Protein AF-Q4N700-F1 (afdb_monomer_lite)

Structure (mmCIF, N/CA/C/O backbone):
data_AF-Q4N700-F1
#
_entry.id   AF-Q4N700-F1
#
loop_
_atom_site.group_PDB
_atom_site.id
_atom_site.type_symbol
_atom_site.label_atom_id
_atom_site.label_alt_id
_atom_site.label_comp_id
_atom_site.label_asym_id
_atom_site.label_entity_id
_atom_site.label_seq_id
_atom_site.pdbx_PDB_ins_code
_atom_site.Cartn_x
_atom_site.Cartn_y
_atom_site.Cartn_z
_atom_site.occupancy
_atom_site.B_iso_or_equiv
_atom_site.auth_seq_id
_atom_site.auth_comp_id
_atom_site.auth_asym_id
_atom_site.auth_atom_id
_atom_site.pdbx_PDB_model_num
ATOM 1 N N . MET A 1 1 ? 3.852 -13.861 52.884 1.00 38.56 1 MET A N 1
ATOM 2 C CA . MET A 1 1 ? 3.390 -14.890 51.928 1.00 38.56 1 MET A CA 1
ATOM 3 C C . MET A 1 1 ? 3.894 -14.513 50.545 1.00 38.56 1 MET A C 1
ATOM 5 O O . MET A 1 1 ? 3.414 -13.556 49.956 1.00 38.56 1 MET A O 1
ATOM 9 N N . THR A 1 2 ? 4.948 -15.181 50.092 1.00 37.19 2 THR A N 1
ATOM 10 C CA . THR A 1 2 ? 5.649 -14.930 48.828 1.00 37.19 2 THR A CA 1
ATOM 11 C C . THR A 1 2 ? 4.980 -15.730 47.710 1.00 37.19 2 THR A C 1
ATOM 13 O O . THR A 1 2 ? 5.090 -16.951 47.652 1.00 37.19 2 THR A O 1
ATOM 16 N N . GLY A 1 3 ? 4.229 -15.042 46.846 1.00 39.09 3 GLY A N 1
ATOM 17 C CA . GLY A 1 3 ? 3.544 -15.652 45.706 1.00 39.09 3 GLY A CA 1
ATOM 18 C C . GLY A 1 3 ? 4.536 -16.095 44.631 1.00 39.09 3 GLY A C 1
ATOM 19 O O . GLY A 1 3 ? 5.248 -15.280 44.048 1.00 39.09 3 GLY A O 1
ATOM 20 N N . THR A 1 4 ? 4.582 -17.395 44.367 1.00 37.59 4 THR A N 1
ATOM 21 C CA . THR A 1 4 ? 5.392 -18.010 43.317 1.00 37.59 4 THR A CA 1
ATOM 22 C C . THR A 1 4 ? 4.804 -17.691 41.940 1.00 37.59 4 THR A C 1
ATOM 24 O O . THR A 1 4 ? 3.741 -18.176 41.554 1.00 37.59 4 THR A O 1
ATOM 27 N N . VAL A 1 5 ? 5.503 -16.858 41.163 1.00 48.31 5 VAL A N 1
ATOM 28 C CA . VAL A 1 5 ? 5.152 -16.593 39.761 1.00 48.31 5 VAL A CA 1
ATOM 29 C C . VAL A 1 5 ? 5.438 -17.855 38.946 1.00 48.31 5 VAL A C 1
ATOM 31 O O . VAL A 1 5 ? 6.588 -18.223 38.709 1.00 48.31 5 VAL A O 1
ATOM 34 N N . LYS A 1 6 ? 4.373 -18.544 38.532 1.00 44.56 6 LYS A N 1
ATOM 35 C CA . LYS A 1 6 ? 4.433 -19.762 37.715 1.00 44.56 6 LYS A CA 1
ATOM 36 C C . LYS A 1 6 ? 5.081 -19.441 36.360 1.00 44.56 6 LYS A C 1
ATOM 38 O O . LYS A 1 6 ? 4.563 -18.628 35.594 1.00 44.56 6 LYS A O 1
ATOM 43 N N . ALA A 1 7 ? 6.209 -20.079 36.053 1.00 49.91 7 ALA A N 1
ATOM 44 C CA . ALA A 1 7 ? 6.908 -19.899 34.783 1.00 49.91 7 ALA A CA 1
ATOM 45 C C . ALA A 1 7 ? 6.007 -20.313 33.602 1.00 49.91 7 ALA A C 1
ATOM 47 O O . ALA A 1 7 ? 5.622 -21.476 33.469 1.00 49.91 7 ALA A O 1
ATOM 48 N N . LYS A 1 8 ? 5.665 -19.355 32.729 1.00 46.88 8 LYS A N 1
ATOM 49 C CA . LYS A 1 8 ? 4.895 -19.609 31.501 1.00 46.88 8 LYS A CA 1
ATOM 50 C C . LYS A 1 8 ? 5.696 -20.521 30.559 1.00 46.88 8 LYS A C 1
ATOM 52 O O . LYS A 1 8 ? 6.802 -20.182 30.128 1.00 46.88 8 LYS A O 1
ATOM 57 N N . GLY A 1 9 ? 5.108 -21.666 30.210 1.00 51.88 9 GLY A N 1
ATOM 58 C CA . GLY A 1 9 ? 5.680 -22.642 29.281 1.00 51.88 9 GLY A CA 1
ATOM 59 C C . GLY A 1 9 ? 5.928 -22.083 27.873 1.00 51.88 9 GLY A C 1
ATOM 60 O O . GLY A 1 9 ? 5.376 -21.056 27.476 1.00 51.88 9 GLY A O 1
ATOM 61 N N . ARG A 1 10 ? 6.760 -22.787 27.093 1.00 47.84 10 ARG A N 1
ATOM 62 C CA . ARG A 1 10 ? 7.197 -22.424 25.726 1.00 47.84 10 ARG A CA 1
ATOM 63 C C . ARG A 1 10 ? 6.032 -22.094 24.776 1.00 47.84 10 ARG A C 1
ATOM 65 O O . ARG A 1 10 ? 6.164 -21.194 23.957 1.00 47.84 10 ARG A O 1
ATOM 72 N N . PHE A 1 11 ? 4.881 -22.744 24.951 1.00 45.38 11 PHE A N 1
ATOM 73 C CA . PHE A 1 11 ? 3.646 -22.465 24.209 1.00 45.38 11 PHE A CA 1
ATOM 74 C C . PHE A 1 11 ? 2.983 -21.129 24.579 1.00 45.38 11 PHE A C 1
ATOM 76 O O . PHE A 1 11 ? 2.482 -20.432 23.700 1.00 45.38 11 PHE A O 1
ATOM 83 N N . GLY A 1 12 ? 3.054 -20.705 25.844 1.00 46.09 12 GLY A N 1
ATOM 84 C CA . GLY A 1 12 ? 2.554 -19.394 26.273 1.00 46.09 12 GLY A CA 1
ATOM 85 C C . GLY A 1 12 ? 3.313 -18.235 25.617 1.00 46.09 12 GLY A C 1
ATOM 86 O O . GLY A 1 12 ? 2.710 -17.231 25.253 1.00 46.09 12 GLY A O 1
ATOM 87 N N . ARG A 1 13 ? 4.618 -18.415 25.360 1.00 49.94 13 ARG A N 1
ATOM 88 C CA . ARG A 1 13 ? 5.444 -17.457 24.602 1.00 49.94 13 ARG A CA 1
ATOM 89 C C . ARG A 1 13 ? 5.093 -17.391 23.109 1.00 49.94 13 ARG A C 1
ATOM 91 O O . ARG A 1 13 ? 5.256 -16.336 22.505 1.00 49.94 13 ARG A O 1
ATOM 98 N N . ILE A 1 14 ? 4.577 -18.473 22.522 1.00 49.78 14 ILE A N 1
ATOM 99 C CA . ILE A 1 14 ? 4.118 -18.500 21.121 1.00 49.78 14 ILE A CA 1
ATOM 100 C C . ILE A 1 14 ? 2.800 -17.728 20.982 1.00 49.78 14 ILE A C 1
ATOM 102 O O . ILE A 1 14 ? 2.676 -16.902 20.077 1.00 49.78 14 ILE A O 1
ATOM 106 N N . PHE A 1 15 ? 1.867 -17.904 21.923 1.00 48.19 15 PHE A N 1
ATOM 107 C CA . PHE A 1 15 ? 0.631 -17.115 21.972 1.00 48.19 15 PHE A CA 1
ATOM 108 C C . PHE A 1 15 ? 0.895 -15.627 22.243 1.00 48.19 15 PHE A C 1
ATOM 110 O O . PHE A 1 15 ? 0.312 -14.771 21.577 1.00 48.19 15 PHE A O 1
ATOM 117 N N . ASP A 1 16 ? 1.848 -15.298 23.119 1.00 45.28 16 ASP A N 1
ATOM 118 C CA . ASP A 1 16 ? 2.267 -13.908 23.331 1.00 45.28 16 ASP A CA 1
ATOM 119 C C . ASP A 1 16 ? 2.978 -13.322 22.080 1.00 45.28 16 ASP A C 1
ATOM 121 O O . ASP A 1 16 ? 2.793 -12.142 21.774 1.00 45.28 16 ASP A O 1
ATOM 125 N N . SER A 1 17 ? 3.674 -14.134 21.262 1.00 40.62 17 SER A N 1
ATOM 126 C CA . SER A 1 17 ? 4.208 -13.706 19.947 1.00 40.62 17 SER A CA 1
ATOM 127 C C . SER A 1 17 ? 3.125 -13.489 18.877 1.00 40.62 17 SER A C 1
ATOM 129 O O . SER A 1 17 ? 3.255 -12.598 18.036 1.00 40.62 17 SER A O 1
ATOM 131 N N . LEU A 1 18 ? 2.018 -14.241 18.941 1.00 39.34 18 LEU A N 1
ATOM 132 C CA . LEU A 1 18 ? 0.833 -14.039 18.099 1.00 39.34 18 LEU A CA 1
ATOM 133 C C . LEU A 1 18 ? 0.056 -12.777 18.512 1.00 39.34 18 LEU A C 1
ATOM 135 O O . LEU A 1 18 ? -0.486 -12.081 17.654 1.00 39.34 18 LEU A O 1
ATOM 139 N N . ARG A 1 19 ? 0.074 -12.415 19.800 1.00 41.94 19 ARG A N 1
ATOM 140 C CA . ARG A 1 19 ? -0.517 -11.168 20.314 1.00 41.94 19 ARG A CA 1
ATOM 141 C C . ARG A 1 19 ? 0.340 -9.935 19.994 1.00 41.94 19 ARG A C 1
ATOM 143 O O . ARG A 1 19 ? -0.193 -8.897 19.607 1.00 41.94 19 ARG A O 1
ATOM 150 N N . PHE A 1 20 ? 1.671 -10.068 20.022 1.00 36.44 20 PHE A N 1
ATOM 151 C CA . PHE A 1 20 ? 2.628 -9.054 19.535 1.00 36.44 20 PHE A CA 1
ATOM 152 C C . PHE A 1 20 ? 2.489 -8.770 18.020 1.00 36.44 20 PHE A C 1
ATOM 154 O O . PHE A 1 20 ? 2.947 -7.748 17.503 1.00 36.44 20 PHE A O 1
ATOM 161 N N . ASN A 1 21 ? 1.806 -9.665 17.305 1.00 45.72 21 ASN A N 1
ATOM 162 C CA . ASN A 1 21 ? 1.590 -9.624 15.864 1.00 45.72 21 ASN A CA 1
ATOM 163 C C . ASN A 1 21 ? 0.527 -8.592 15.433 1.00 45.72 21 ASN A C 1
ATOM 165 O O . ASN A 1 21 ? 0.495 -8.191 14.272 1.00 45.72 21 ASN A O 1
ATOM 169 N N . TRP A 1 22 ? -0.308 -8.098 16.352 1.00 38.41 22 TRP A N 1
ATOM 170 C CA . TRP A 1 22 ? -1.376 -7.140 16.038 1.00 38.41 22 TRP A CA 1
ATOM 171 C C . TRP A 1 22 ? -0.912 -5.684 15.980 1.00 38.41 22 TRP A C 1
ATOM 173 O O . TRP A 1 22 ? -1.268 -4.945 15.060 1.00 38.41 22 TRP A O 1
ATOM 183 N N . THR A 1 23 ? -0.023 -5.272 16.884 1.00 39.97 23 THR A N 1
ATOM 184 C CA . THR A 1 23 ? 0.591 -3.936 16.847 1.00 39.97 23 THR A CA 1
ATOM 185 C C . THR A 1 23 ? 1.478 -3.777 15.608 1.00 39.97 23 THR A C 1
ATOM 187 O O . THR A 1 23 ? 1.549 -2.692 15.035 1.00 39.97 23 THR A O 1
ATOM 190 N N . ARG A 1 24 ? 2.096 -4.871 15.133 1.00 46.41 24 ARG A N 1
ATOM 191 C CA . ARG A 1 24 ? 2.960 -4.902 13.944 1.00 46.41 24 ARG A CA 1
ATOM 192 C C . ARG A 1 24 ? 2.189 -4.667 12.637 1.00 46.41 24 ARG A C 1
ATOM 194 O O . ARG A 1 24 ? 2.703 -3.966 11.775 1.00 46.41 24 ARG A O 1
ATOM 201 N N . ARG A 1 25 ? 0.951 -5.162 12.493 1.00 53.38 25 ARG A N 1
ATOM 202 C CA . ARG A 1 25 ? 0.165 -5.069 11.237 1.00 53.38 25 ARG A CA 1
ATOM 203 C C . ARG A 1 25 ? -0.190 -3.633 10.832 1.00 53.38 25 ARG A C 1
ATOM 205 O O . ARG A 1 25 ? -0.122 -3.294 9.653 1.00 53.38 25 ARG A O 1
ATOM 212 N N . ARG A 1 26 ? -0.457 -2.746 11.798 1.00 51.56 26 ARG A N 1
ATOM 213 C CA . ARG A 1 26 ? -0.769 -1.327 11.526 1.00 51.56 26 ARG A CA 1
ATOM 214 C C . ARG A 1 26 ? 0.472 -0.515 11.108 1.00 51.56 26 ARG A C 1
ATOM 216 O O . ARG A 1 26 ? 0.364 0.375 10.266 1.00 51.56 26 ARG A O 1
ATOM 223 N N . TYR A 1 27 ? 1.653 -0.846 11.646 1.00 50.16 27 TYR A N 1
ATOM 224 C CA . TYR A 1 27 ? 2.931 -0.251 11.221 1.00 50.16 27 TYR A CA 1
ATOM 225 C C . TYR A 1 27 ? 3.460 -0.863 9.922 1.00 50.16 27 TYR A C 1
ATOM 227 O O . TYR A 1 27 ? 3.997 -0.126 9.106 1.00 50.16 27 TYR A O 1
ATOM 235 N N . ILE A 1 28 ? 3.248 -2.162 9.684 1.00 55.84 28 ILE A N 1
ATOM 236 C CA . ILE A 1 28 ? 3.575 -2.826 8.413 1.00 55.84 28 ILE A CA 1
ATOM 237 C C . ILE A 1 28 ? 2.799 -2.191 7.265 1.00 55.84 28 ILE A C 1
ATOM 239 O O . ILE A 1 28 ? 3.382 -1.997 6.210 1.00 55.84 28 ILE A O 1
ATOM 243 N N . TRP A 1 29 ? 1.529 -1.819 7.448 1.00 57.84 29 TRP A N 1
ATOM 244 C CA . TRP A 1 29 ? 0.782 -1.159 6.377 1.00 57.84 29 TRP A CA 1
ATOM 245 C C . TRP A 1 29 ? 1.274 0.262 6.096 1.00 57.84 29 TRP A C 1
ATOM 247 O O . TRP A 1 29 ? 1.523 0.591 4.942 1.00 57.84 29 TRP A O 1
ATOM 257 N N . ARG A 1 30 ? 1.476 1.094 7.128 1.00 58.84 30 ARG A N 1
ATOM 258 C CA . ARG A 1 30 ? 2.029 2.448 6.935 1.00 58.84 30 ARG A CA 1
ATOM 259 C C . ARG A 1 30 ? 3.425 2.395 6.323 1.00 58.84 30 ARG A C 1
ATOM 261 O O . ARG A 1 30 ? 3.716 3.164 5.418 1.00 58.84 30 ARG A O 1
ATOM 268 N N . ALA A 1 31 ? 4.248 1.449 6.770 1.00 58.97 31 ALA A N 1
ATOM 269 C CA . ALA A 1 31 ? 5.553 1.185 6.191 1.00 58.97 31 ALA A CA 1
ATOM 270 C C . ALA A 1 31 ? 5.424 0.674 4.754 1.00 58.97 31 ALA A C 1
ATOM 272 O O . ALA A 1 31 ? 6.079 1.212 3.886 1.00 58.97 31 ALA A O 1
ATOM 273 N N . SER A 1 32 ? 4.564 -0.298 4.455 1.00 65.56 32 SER A N 1
ATOM 274 C CA . SER A 1 32 ? 4.392 -0.850 3.103 1.00 65.56 32 SER A CA 1
ATOM 275 C C . SER A 1 32 ? 3.847 0.194 2.130 1.00 65.56 32 SER A C 1
ATOM 277 O O . SER A 1 32 ? 4.349 0.299 1.017 1.00 65.56 32 SER A O 1
ATOM 279 N N . PHE A 1 33 ? 2.890 1.018 2.558 1.00 66.62 33 PHE A N 1
ATOM 280 C CA . PHE A 1 33 ? 2.400 2.158 1.789 1.00 66.62 33 PHE A CA 1
ATOM 281 C C . PHE A 1 33 ? 3.517 3.174 1.538 1.00 66.62 33 PHE A C 1
ATOM 283 O O . PHE A 1 33 ? 3.735 3.563 0.396 1.00 66.62 33 PHE A O 1
ATOM 290 N N . PHE A 1 34 ? 4.265 3.550 2.578 1.00 67.69 34 PHE A N 1
ATOM 291 C CA . PHE A 1 34 ? 5.375 4.493 2.467 1.00 67.69 34 PHE A CA 1
ATOM 292 C C . PHE A 1 34 ? 6.518 3.945 1.602 1.00 67.69 34 PHE A C 1
ATOM 294 O O . PHE A 1 34 ? 6.987 4.636 0.712 1.00 67.69 34 PHE A O 1
ATOM 301 N N . TYR A 1 35 ? 6.922 2.689 1.788 1.00 67.12 35 TYR A N 1
ATOM 302 C CA . TYR A 1 35 ? 7.953 2.018 0.997 1.00 67.12 35 TYR A CA 1
ATOM 303 C C . TYR A 1 35 ? 7.533 1.857 -0.453 1.00 67.12 35 TYR A C 1
ATOM 305 O O . TYR A 1 35 ? 8.356 2.092 -1.332 1.00 67.12 35 TYR A O 1
ATOM 313 N N . LYS A 1 36 ? 6.265 1.508 -0.714 1.00 71.75 36 LYS A N 1
ATOM 314 C CA . LYS A 1 36 ? 5.729 1.536 -2.072 1.00 71.75 36 LYS A CA 1
ATOM 315 C C . LYS A 1 36 ? 5.857 2.957 -2.607 1.00 71.75 36 LYS A C 1
ATOM 317 O O . LYS A 1 36 ? 6.585 3.151 -3.566 1.00 71.75 36 LYS A O 1
ATOM 322 N N . LEU A 1 37 ? 5.235 3.950 -1.981 1.00 74.69 37 LEU A N 1
ATOM 323 C CA . LEU A 1 37 ? 5.233 5.335 -2.460 1.00 74.69 37 LEU A CA 1
ATOM 324 C C . LEU A 1 37 ? 6.650 5.882 -2.716 1.00 74.69 37 LEU A C 1
ATOM 326 O O . LEU A 1 37 ? 6.905 6.430 -3.783 1.00 74.69 37 LEU A O 1
ATOM 330 N N . VAL A 1 38 ? 7.590 5.669 -1.794 1.00 76.38 38 VAL A N 1
ATOM 331 C CA . VAL A 1 38 ? 8.997 6.076 -1.935 1.00 76.38 38 VAL A CA 1
ATOM 332 C C . VAL A 1 38 ? 9.692 5.312 -3.057 1.00 76.38 38 VAL A C 1
ATOM 334 O O . VAL A 1 38 ? 10.372 5.928 -3.872 1.00 76.38 38 VAL A O 1
ATOM 337 N N . SER A 1 39 ? 9.503 3.993 -3.146 1.00 76.06 39 SER A N 1
ATOM 338 C CA . SER A 1 39 ? 10.046 3.190 -4.246 1.00 76.06 39 SER A CA 1
ATOM 339 C C . SER A 1 39 ? 9.497 3.661 -5.596 1.00 76.06 39 SER A C 1
ATOM 341 O O . SER A 1 39 ? 10.267 3.793 -6.539 1.00 76.06 39 SER A O 1
ATOM 343 N N . TRP A 1 40 ? 8.210 4.004 -5.677 1.00 76.31 40 TRP A N 1
ATOM 344 C CA . TRP A 1 40 ? 7.564 4.532 -6.882 1.00 76.31 40 TRP A CA 1
ATOM 345 C C . TRP A 1 40 ? 8.125 5.896 -7.291 1.00 76.31 40 TRP A C 1
ATOM 347 O O . TRP A 1 40 ? 8.500 6.072 -8.449 1.00 76.31 40 TRP A O 1
ATOM 357 N N . ILE A 1 41 ? 8.254 6.838 -6.351 1.00 81.44 41 ILE A N 1
ATOM 358 C CA . ILE A 1 41 ? 8.856 8.157 -6.613 1.00 81.44 41 ILE A CA 1
ATOM 359 C C . ILE A 1 41 ? 10.305 8.004 -7.079 1.00 81.44 41 ILE A C 1
ATOM 361 O O . ILE A 1 41 ? 10.697 8.614 -8.072 1.00 81.44 41 ILE A O 1
ATOM 365 N N . LEU A 1 42 ? 11.087 7.163 -6.397 1.00 81.81 42 LEU A N 1
ATOM 366 C CA . LEU A 1 42 ? 12.478 6.902 -6.752 1.00 81.81 42 LEU A CA 1
ATOM 367 C C . LEU A 1 42 ? 12.585 6.313 -8.165 1.00 81.81 42 LEU A C 1
ATOM 369 O O . LEU A 1 42 ? 13.410 6.758 -8.956 1.00 81.81 42 LEU A O 1
ATOM 373 N N . MET A 1 43 ? 11.728 5.350 -8.501 1.00 77.69 43 MET A N 1
ATOM 374 C CA . MET A 1 43 ? 11.718 4.702 -9.812 1.00 77.69 43 MET A CA 1
ATOM 375 C C . MET A 1 43 ? 11.327 5.667 -10.931 1.00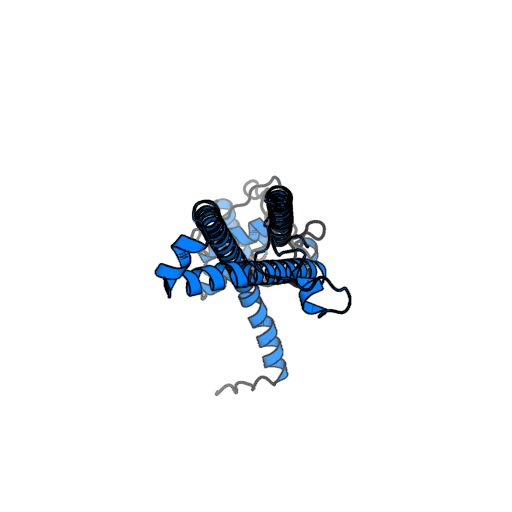 77.69 43 MET A C 1
ATOM 377 O O . MET A 1 43 ? 11.988 5.689 -11.966 1.00 77.69 43 MET A O 1
ATOM 381 N N . ILE A 1 44 ? 10.309 6.508 -10.720 1.00 79.06 44 ILE A N 1
ATOM 382 C CA . ILE A 1 44 ? 9.919 7.548 -11.683 1.00 79.06 44 ILE A CA 1
ATOM 383 C C . ILE A 1 44 ? 11.054 8.560 -11.860 1.00 79.06 44 ILE A C 1
ATOM 385 O O . ILE A 1 44 ? 11.401 8.889 -12.992 1.00 79.06 44 ILE A O 1
ATOM 389 N N . ALA A 1 45 ? 11.673 9.014 -10.767 1.00 79.81 45 ALA A N 1
ATOM 390 C CA . ALA A 1 45 ? 12.799 9.939 -10.824 1.00 79.81 45 ALA A CA 1
ATOM 391 C C . ALA A 1 45 ? 13.980 9.343 -11.605 1.00 79.81 45 ALA A C 1
ATOM 393 O O . ALA A 1 45 ? 14.519 10.000 -12.494 1.00 79.81 45 ALA A O 1
ATOM 394 N N . ILE A 1 46 ? 14.334 8.082 -11.335 1.00 81.38 46 ILE A N 1
ATOM 395 C CA . ILE A 1 46 ? 15.380 7.363 -12.068 1.00 81.38 46 ILE A CA 1
ATOM 396 C C . ILE A 1 46 ? 15.014 7.270 -13.553 1.00 81.38 46 ILE A C 1
ATOM 398 O O . ILE A 1 46 ? 15.822 7.649 -14.395 1.00 81.38 46 ILE A O 1
ATOM 402 N N . LEU A 1 47 ? 13.803 6.831 -13.901 1.00 77.12 47 LEU A N 1
ATOM 403 C CA . LEU A 1 47 ? 13.387 6.686 -15.300 1.00 77.12 47 LEU A CA 1
ATOM 404 C C . LEU A 1 47 ? 13.366 8.022 -16.054 1.00 77.12 47 LEU A C 1
ATOM 406 O O . LEU A 1 47 ? 13.829 8.078 -17.193 1.00 77.12 47 LEU A O 1
ATOM 410 N N . LEU A 1 48 ? 12.898 9.103 -15.425 1.00 75.38 48 LEU A N 1
ATOM 411 C CA . LEU A 1 48 ? 12.902 10.439 -16.023 1.00 75.38 48 LEU A CA 1
ATOM 412 C C . LEU A 1 48 ? 14.328 10.944 -16.250 1.00 75.38 48 LEU A C 1
ATOM 414 O O . LEU A 1 48 ? 14.651 11.362 -17.363 1.00 75.38 48 LEU A O 1
ATOM 418 N N . VAL A 1 49 ? 15.206 10.839 -15.249 1.00 79.06 49 VAL A N 1
ATOM 419 C CA . VAL A 1 49 ? 16.618 11.230 -15.386 1.00 79.06 49 VAL A CA 1
ATOM 420 C C . VAL A 1 49 ? 17.303 10.413 -16.482 1.00 79.06 49 VAL A C 1
ATOM 422 O O . VAL A 1 49 ? 17.978 10.987 -17.336 1.00 79.06 49 VAL A O 1
ATOM 425 N N . LEU A 1 50 ? 17.079 9.095 -16.517 1.00 73.56 50 LEU A N 1
ATOM 426 C CA . LEU A 1 50 ? 17.623 8.213 -17.551 1.00 73.56 50 LEU A CA 1
ATOM 427 C C . LEU A 1 50 ? 17.103 8.581 -18.947 1.00 73.56 50 LEU A C 1
ATOM 429 O O . LEU A 1 50 ? 17.885 8.594 -19.895 1.00 73.56 50 LEU A O 1
ATOM 433 N N . SER A 1 51 ? 15.818 8.921 -19.085 1.00 71.88 51 SER A N 1
ATOM 434 C CA . SER A 1 51 ? 15.229 9.323 -20.369 1.00 71.88 51 SER A CA 1
ATOM 435 C C . SER A 1 51 ? 15.771 10.660 -20.884 1.00 71.88 51 SER A C 1
ATOM 437 O O . SER A 1 51 ? 16.134 10.758 -22.055 1.00 71.88 51 SER A O 1
ATOM 439 N N . VAL A 1 52 ? 15.912 11.668 -20.013 1.00 73.75 52 VAL A N 1
ATOM 440 C CA . VAL A 1 52 ? 16.491 12.974 -20.368 1.00 73.75 52 VAL A CA 1
ATOM 441 C C . VAL A 1 52 ? 17.961 12.813 -20.735 1.00 73.75 52 VAL A C 1
ATOM 443 O O . VAL A 1 52 ? 18.419 13.384 -21.726 1.00 73.75 52 VAL A O 1
ATOM 446 N N . TYR A 1 53 ? 18.692 12.002 -19.969 1.00 74.69 53 TYR A N 1
ATOM 447 C CA . TYR A 1 53 ? 20.080 11.682 -20.258 1.00 74.69 53 TYR A CA 1
ATOM 448 C C . TYR A 1 53 ? 20.221 10.990 -21.621 1.00 74.69 53 TYR A C 1
ATOM 450 O O . TYR A 1 53 ? 20.993 11.458 -22.456 1.00 74.69 53 TYR A O 1
ATOM 458 N N . LEU A 1 54 ? 19.432 9.944 -21.900 1.00 70.69 54 LEU A N 1
ATOM 459 C CA . LEU A 1 54 ? 19.432 9.261 -23.200 1.00 70.69 54 LEU A CA 1
ATOM 460 C C . LEU A 1 54 ? 19.114 10.220 -24.347 1.00 70.69 54 LEU A C 1
ATOM 462 O O . LEU A 1 54 ? 19.857 10.253 -25.322 1.00 70.69 54 LEU A O 1
ATOM 466 N N . ALA A 1 55 ? 18.073 11.045 -24.216 1.00 67.75 55 ALA A N 1
ATOM 467 C CA . ALA A 1 55 ? 17.705 12.019 -25.241 1.00 67.75 55 ALA A CA 1
ATOM 468 C C . ALA A 1 55 ? 18.845 13.011 -25.536 1.00 67.75 55 ALA A C 1
ATOM 470 O O . ALA A 1 55 ? 19.133 13.308 -26.697 1.00 67.75 55 ALA A O 1
ATOM 471 N N . ARG A 1 56 ? 19.539 13.493 -24.495 1.00 69.81 56 ARG A N 1
ATOM 472 C CA . ARG A 1 56 ? 20.696 14.392 -24.636 1.00 69.81 56 ARG A CA 1
ATOM 473 C C . ARG A 1 56 ? 21.887 13.703 -25.294 1.00 69.81 56 ARG A C 1
ATOM 475 O O . ARG A 1 56 ? 22.499 14.300 -26.176 1.00 69.81 56 ARG A O 1
ATOM 482 N N . MET A 1 57 ? 22.186 12.463 -24.911 1.00 69.12 57 MET A N 1
ATOM 483 C CA . MET A 1 57 ? 23.271 11.693 -25.520 1.00 69.12 57 MET A CA 1
ATOM 484 C C . MET A 1 57 ? 22.981 11.398 -26.991 1.00 69.12 57 MET A C 1
ATOM 486 O O . MET A 1 57 ? 23.849 11.605 -27.830 1.00 69.12 57 MET A O 1
ATOM 490 N N . CYS A 1 58 ? 21.756 10.999 -27.333 1.00 67.38 58 CYS A N 1
ATOM 491 C CA . CYS A 1 58 ? 21.365 10.749 -28.719 1.00 67.38 58 CYS A CA 1
ATOM 492 C C . CYS A 1 58 ? 21.441 12.014 -29.586 1.00 67.38 58 CYS A C 1
ATOM 494 O O . CYS A 1 58 ? 21.948 11.936 -30.700 1.00 67.38 58 CYS A O 1
ATOM 496 N N . ASN A 1 59 ? 21.033 13.178 -29.066 1.00 66.31 59 ASN A N 1
ATOM 497 C CA . ASN A 1 59 ? 21.175 14.461 -29.768 1.00 66.31 59 ASN A CA 1
ATOM 498 C C . ASN A 1 59 ? 22.655 14.866 -29.956 1.00 66.31 59 ASN A C 1
ATOM 500 O O . ASN A 1 59 ? 23.041 15.443 -30.970 1.00 66.31 59 ASN A O 1
ATOM 504 N N . LEU A 1 60 ? 23.521 14.533 -28.992 1.00 67.31 60 LEU A N 1
ATOM 505 C CA . LEU A 1 60 ? 24.963 14.750 -29.122 1.00 67.31 60 LEU A CA 1
ATOM 506 C C . LEU A 1 60 ? 25.581 13.818 -30.177 1.00 67.31 60 LEU A C 1
ATOM 508 O O . LEU A 1 60 ? 26.415 14.248 -30.962 1.00 67.31 60 LEU A O 1
ATOM 512 N N . PHE A 1 61 ? 25.146 12.561 -30.258 1.00 64.94 61 PHE A N 1
ATOM 513 C CA . PHE A 1 61 ? 25.630 11.638 -31.287 1.00 64.94 61 PHE A CA 1
ATOM 514 C C . PHE A 1 61 ? 25.044 11.900 -32.683 1.00 64.94 61 PHE A C 1
ATOM 516 O O . PHE A 1 61 ? 25.703 11.571 -33.663 1.00 64.94 61 PHE A O 1
ATOM 523 N N . SER A 1 62 ? 23.859 12.514 -32.805 1.00 66.00 62 SER A N 1
ATOM 524 C CA . SER A 1 62 ? 23.274 12.852 -34.113 1.00 66.00 62 SER A CA 1
ATOM 525 C C . SER A 1 62 ? 23.907 14.083 -34.766 1.00 66.00 62 SER A C 1
ATOM 527 O O . SER A 1 62 ? 23.940 14.168 -35.990 1.00 66.00 62 SER A O 1
ATOM 529 N N . ASN A 1 63 ? 24.398 15.040 -33.970 1.00 66.06 63 ASN A N 1
ATOM 530 C CA . ASN A 1 63 ? 24.896 16.326 -34.478 1.00 66.06 63 ASN A CA 1
ATOM 531 C C . ASN A 1 63 ? 26.406 16.355 -34.760 1.00 66.06 63 ASN A C 1
ATOM 533 O O . ASN A 1 63 ? 26.878 17.272 -35.427 1.00 66.06 63 ASN A O 1
ATOM 537 N N . TYR A 1 64 ? 27.170 15.378 -34.271 1.00 63.91 64 TYR A N 1
ATOM 538 C CA . TYR A 1 64 ? 28.622 15.324 -34.446 1.00 63.91 64 TYR A CA 1
ATOM 539 C C . TYR A 1 64 ? 29.024 14.147 -35.339 1.00 63.91 64 TYR A C 1
ATOM 541 O O . TYR A 1 64 ? 28.522 13.032 -35.210 1.00 63.91 64 TYR A O 1
ATOM 549 N N . THR A 1 65 ? 29.969 14.379 -36.251 1.00 60.25 65 THR A N 1
ATOM 550 C CA . THR A 1 65 ? 30.483 13.336 -37.151 1.00 60.25 65 THR A CA 1
ATOM 551 C C . THR A 1 65 ? 31.592 12.523 -36.475 1.00 60.25 65 THR A C 1
ATOM 553 O O . THR A 1 65 ? 32.451 13.072 -35.788 1.00 60.25 65 THR A O 1
ATOM 556 N N . MET A 1 66 ? 31.630 11.207 -36.728 1.00 57.47 66 MET A N 1
ATOM 557 C CA . MET A 1 66 ? 32.588 10.238 -36.147 1.00 57.47 66 MET A CA 1
ATOM 558 C C . MET A 1 66 ? 34.066 10.671 -36.193 1.00 57.47 66 MET A C 1
ATOM 560 O O . MET A 1 66 ? 34.844 10.282 -35.326 1.00 57.47 66 MET A O 1
ATOM 564 N N . ARG A 1 67 ? 34.464 11.521 -37.151 1.00 57.44 67 ARG A N 1
ATOM 565 C CA . ARG A 1 67 ? 35.828 12.074 -37.251 1.00 57.44 67 ARG A CA 1
ATOM 566 C C . ARG A 1 67 ? 36.183 13.072 -36.147 1.00 57.44 67 ARG A C 1
ATOM 568 O O . ARG A 1 67 ? 37.324 13.071 -35.699 1.00 57.44 67 ARG A O 1
ATOM 575 N N . GLN A 1 68 ? 35.238 13.896 -35.698 1.00 58.41 68 GLN A N 1
ATOM 576 C CA . GLN A 1 68 ? 35.475 14.884 -34.634 1.00 58.41 68 GLN A CA 1
ATOM 577 C C . GLN A 1 68 ? 35.585 14.236 -33.250 1.00 58.41 68 GLN A C 1
ATOM 579 O O . GLN A 1 68 ? 36.090 14.841 -32.313 1.00 58.41 68 GLN A O 1
ATOM 584 N N . PHE A 1 69 ? 35.150 12.985 -33.130 1.00 57.22 69 PHE A N 1
ATOM 585 C CA . PHE A 1 69 ? 35.132 12.255 -31.875 1.00 57.22 69 PHE A CA 1
ATOM 586 C C . PHE A 1 69 ? 36.439 11.522 -31.542 1.00 57.22 69 PHE A C 1
ATOM 588 O O . PHE A 1 69 ? 36.704 11.239 -30.373 1.00 57.22 69 PHE A O 1
ATOM 595 N N . VAL A 1 70 ? 37.282 11.249 -32.542 1.00 60.00 70 VAL A N 1
ATOM 596 C CA . VAL A 1 70 ? 38.575 10.566 -32.358 1.00 60.00 70 VAL A CA 1
ATOM 597 C C . VAL A 1 70 ? 39.567 11.438 -31.573 1.00 60.00 70 VAL A C 1
ATOM 599 O O . VAL A 1 70 ? 40.407 10.918 -30.844 1.00 60.00 70 VAL A O 1
ATOM 602 N N . THR A 1 71 ? 39.432 12.765 -31.637 1.00 64.38 71 THR A N 1
ATOM 603 C CA . THR A 1 71 ? 40.322 13.718 -30.950 1.00 64.38 71 THR A CA 1
ATOM 604 C C . THR A 1 71 ? 39.967 13.944 -29.475 1.00 64.38 71 THR A C 1
ATOM 606 O O . THR A 1 71 ? 40.809 14.413 -28.714 1.00 64.38 71 THR A O 1
ATOM 609 N N . THR A 1 72 ? 38.756 13.583 -29.027 1.00 65.94 72 THR A N 1
ATOM 610 C CA . THR A 1 72 ? 38.273 13.813 -27.643 1.00 65.94 72 THR A CA 1
ATOM 611 C C . THR A 1 72 ? 38.477 12.605 -26.704 1.00 65.94 72 THR A C 1
ATOM 613 O O . THR A 1 72 ? 38.178 12.674 -25.509 1.00 65.94 72 THR A O 1
ATOM 616 N N . GLY A 1 73 ? 39.018 11.495 -27.221 1.00 70.06 73 GLY A N 1
ATOM 617 C CA . GLY A 1 73 ? 39.628 10.380 -26.479 1.00 70.06 73 GLY A CA 1
ATOM 618 C C . GLY A 1 73 ? 38.800 9.757 -25.341 1.00 70.06 73 GLY A C 1
ATOM 619 O O . GLY A 1 73 ? 38.079 8.781 -25.542 1.00 70.06 73 GLY A O 1
ATOM 620 N N . ARG A 1 74 ? 38.931 10.272 -24.108 1.00 71.62 74 ARG A N 1
ATOM 621 C CA . ARG A 1 74 ? 38.367 9.649 -22.888 1.00 71.62 74 ARG A CA 1
ATOM 622 C C . ARG A 1 74 ? 36.871 9.885 -22.686 1.00 71.62 74 ARG A C 1
ATOM 624 O O . ARG A 1 74 ? 36.175 8.973 -22.244 1.00 71.62 74 ARG A O 1
ATOM 631 N N . PHE A 1 75 ? 36.366 11.080 -22.994 1.00 66.75 75 PHE A N 1
ATOM 632 C CA . PHE A 1 75 ? 34.952 11.409 -22.760 1.00 66.75 75 PHE A CA 1
ATOM 633 C C . PHE A 1 75 ? 34.030 10.586 -23.668 1.00 66.75 75 PHE A C 1
ATOM 635 O O . PHE A 1 75 ? 32.986 10.102 -23.240 1.00 66.75 75 PHE A O 1
ATOM 642 N N . MET A 1 76 ? 34.480 10.337 -24.897 1.00 68.44 76 MET A N 1
ATOM 643 C CA . MET A 1 76 ? 33.779 9.507 -25.873 1.00 68.44 76 MET A CA 1
ATOM 644 C C . MET A 1 76 ? 33.698 8.036 -25.472 1.00 68.44 76 MET A C 1
ATOM 646 O O . MET A 1 76 ? 32.659 7.407 -25.660 1.00 68.44 76 MET A O 1
ATOM 650 N N . HIS A 1 77 ? 34.754 7.493 -24.864 1.00 68.62 77 HIS A N 1
ATOM 651 C CA . HIS A 1 77 ? 34.722 6.130 -24.340 1.00 68.62 77 HIS A CA 1
ATOM 652 C C . HIS A 1 77 ? 33.669 5.981 -23.231 1.00 68.62 77 HIS A C 1
ATOM 654 O O . HIS A 1 77 ? 32.910 5.011 -23.215 1.00 68.62 77 HIS A O 1
ATOM 660 N N . PHE A 1 78 ? 33.570 6.969 -22.334 1.00 71.88 78 PHE A N 1
ATOM 661 C CA . PHE A 1 78 ? 32.531 6.992 -21.304 1.00 71.88 78 PHE A CA 1
ATOM 662 C C . PHE A 1 78 ? 31.131 7.141 -21.915 1.00 71.88 78 PHE A C 1
ATOM 664 O O . PHE A 1 78 ? 30.266 6.315 -21.646 1.00 71.88 78 PHE A O 1
ATOM 671 N N . ALA A 1 79 ? 30.932 8.114 -22.808 1.00 70.81 79 ALA A N 1
ATOM 672 C CA . ALA A 1 79 ? 29.670 8.352 -23.508 1.00 70.81 79 ALA A CA 1
ATOM 673 C C . ALA A 1 79 ? 29.165 7.118 -24.280 1.00 70.81 79 ALA A C 1
ATOM 675 O O . ALA A 1 79 ? 27.993 6.754 -24.175 1.00 70.81 79 ALA A O 1
ATOM 676 N N . GLY A 1 80 ? 30.053 6.440 -25.015 1.00 69.88 80 GLY A N 1
ATOM 677 C CA . GLY A 1 80 ? 29.737 5.208 -25.739 1.00 69.88 80 GLY A CA 1
ATOM 678 C C . GLY A 1 80 ? 29.404 4.043 -24.804 1.00 69.88 80 GLY A C 1
ATOM 679 O O . GLY A 1 80 ? 28.452 3.303 -25.052 1.00 69.88 80 GLY A O 1
ATOM 680 N N . CYS A 1 81 ? 30.127 3.916 -23.685 1.00 74.62 81 CYS A N 1
ATOM 681 C CA . CYS A 1 81 ? 29.807 2.958 -22.625 1.00 74.62 81 CYS A CA 1
ATOM 682 C C . CYS A 1 81 ? 28.405 3.226 -22.055 1.00 74.62 81 CYS A C 1
ATOM 684 O O . CYS A 1 81 ? 27.597 2.305 -21.921 1.00 74.62 81 CYS A O 1
ATOM 686 N N . THR A 1 82 ? 28.058 4.488 -21.798 1.00 73.56 82 THR A N 1
ATOM 687 C CA . THR A 1 82 ? 26.744 4.827 -21.257 1.00 73.56 82 THR A CA 1
ATOM 688 C C . THR A 1 82 ? 25.622 4.565 -22.257 1.00 73.56 82 THR A C 1
ATOM 690 O O . THR A 1 82 ? 24.644 3.919 -21.894 1.00 73.56 82 THR A O 1
ATOM 693 N N . VAL A 1 83 ? 25.763 4.952 -23.528 1.00 72.38 83 VAL A N 1
ATOM 694 C CA . VAL A 1 83 ? 24.763 4.625 -24.564 1.00 72.38 83 VAL A CA 1
ATOM 695 C C . VAL A 1 83 ? 24.581 3.109 -24.709 1.00 72.38 83 VAL A C 1
ATOM 697 O O . VAL A 1 83 ? 23.462 2.650 -24.919 1.00 72.38 83 VAL A O 1
ATOM 700 N N . LYS A 1 84 ? 25.642 2.314 -24.517 1.00 73.62 84 LYS A N 1
ATOM 701 C CA . LYS A 1 84 ? 25.581 0.847 -24.570 1.00 73.62 84 LYS A CA 1
ATOM 702 C C . LYS A 1 84 ? 24.825 0.219 -23.401 1.00 73.62 84 LYS A C 1
ATOM 704 O O . LYS A 1 84 ? 23.928 -0.598 -23.613 1.00 73.62 84 LYS A O 1
ATOM 709 N N . TRP A 1 85 ? 25.213 0.554 -22.172 1.00 77.00 85 TRP A N 1
ATOM 710 C CA . TRP A 1 85 ? 24.767 -0.169 -20.976 1.00 77.00 85 TRP A CA 1
ATOM 711 C C . TRP A 1 85 ? 23.541 0.445 -20.311 1.00 77.00 85 TRP A C 1
ATOM 713 O O . TRP A 1 85 ? 22.770 -0.263 -19.668 1.00 77.00 85 TRP A O 1
ATOM 723 N N . LEU A 1 86 ? 23.313 1.744 -20.472 1.00 76.44 86 LEU A N 1
ATOM 724 C CA . LEU A 1 86 ? 22.220 2.431 -19.792 1.00 76.44 86 LEU A CA 1
ATOM 725 C C . LEU A 1 86 ? 20.826 1.953 -20.240 1.00 76.44 86 LEU A C 1
ATOM 727 O O . LEU A 1 86 ? 19.971 1.758 -19.375 1.00 76.44 86 LEU A O 1
ATOM 731 N N . PRO A 1 87 ? 20.580 1.644 -21.528 1.00 76.38 87 PRO A N 1
ATOM 732 C CA . PRO A 1 87 ? 19.318 1.031 -21.932 1.00 76.38 87 PRO A CA 1
ATOM 733 C C . PRO A 1 87 ? 19.119 -0.384 -21.378 1.00 76.38 87 PRO A C 1
ATOM 735 O O . PRO A 1 87 ? 17.994 -0.777 -21.086 1.00 76.38 87 PRO A O 1
ATOM 738 N N . TRP A 1 88 ? 20.205 -1.135 -21.182 1.00 77.62 88 TRP A N 1
ATOM 739 C CA . TRP A 1 88 ? 20.167 -2.436 -20.510 1.00 77.62 88 TRP A CA 1
ATOM 740 C C . TRP A 1 88 ? 19.793 -2.297 -19.034 1.00 77.62 88 TRP A C 1
ATOM 742 O O . TRP A 1 88 ? 18.918 -3.014 -18.553 1.00 77.62 88 TRP A O 1
ATOM 752 N N . VAL A 1 89 ? 20.402 -1.341 -18.329 1.00 80.88 89 VAL A N 1
ATOM 753 C CA . VAL A 1 89 ? 20.061 -1.035 -16.933 1.00 80.88 89 VAL A CA 1
ATOM 754 C C . VAL A 1 89 ? 18.596 -0.610 -16.822 1.00 80.88 89 VAL A C 1
ATOM 756 O O . VAL A 1 89 ? 17.877 -1.131 -15.975 1.00 80.88 89 VAL A O 1
ATOM 759 N N . SER A 1 90 ? 18.121 0.267 -17.711 1.00 78.88 90 SER A N 1
ATOM 760 C CA . SER A 1 90 ? 16.715 0.690 -17.746 1.00 78.88 90 SER A CA 1
ATOM 761 C C . SER A 1 90 ? 15.758 -0.489 -17.960 1.00 78.88 90 SER A C 1
ATOM 763 O O . SER A 1 90 ? 14.767 -0.605 -17.239 1.00 78.88 90 SER A O 1
ATOM 765 N N . ALA A 1 91 ? 16.087 -1.411 -18.868 1.00 81.25 91 ALA A N 1
ATOM 766 C CA . ALA A 1 91 ? 15.287 -2.607 -19.116 1.00 81.25 91 ALA A CA 1
ATOM 767 C C . ALA A 1 91 ? 15.220 -3.541 -17.895 1.00 81.25 91 ALA A C 1
ATOM 769 O O . ALA A 1 91 ? 14.147 -4.037 -17.550 1.00 81.25 91 ALA A O 1
ATOM 770 N N . VAL A 1 92 ? 16.345 -3.755 -17.204 1.00 84.06 92 VAL A N 1
ATOM 771 C CA . VAL A 1 92 ? 16.391 -4.546 -15.960 1.00 84.06 92 VAL A CA 1
ATOM 772 C C . VAL A 1 92 ? 15.547 -3.890 -14.866 1.00 84.06 92 VAL A C 1
ATOM 774 O O . VAL A 1 92 ? 14.776 -4.566 -14.188 1.00 84.06 92 VAL A O 1
ATOM 777 N N . VAL A 1 93 ? 15.636 -2.566 -14.731 1.00 83.19 93 VAL A N 1
ATOM 778 C CA . VAL A 1 93 ? 14.834 -1.782 -13.782 1.00 83.19 93 VAL A CA 1
ATOM 779 C C . VAL A 1 93 ? 13.333 -1.919 -14.082 1.00 83.19 93 VAL A C 1
ATOM 781 O O . VAL A 1 93 ? 12.554 -2.145 -13.157 1.00 83.19 93 VAL A O 1
ATOM 784 N N . MET A 1 94 ? 12.918 -1.878 -15.355 1.00 83.44 94 MET A N 1
ATOM 785 C CA . MET A 1 94 ? 11.521 -2.118 -15.753 1.00 83.44 94 MET A CA 1
ATOM 786 C C . MET A 1 94 ? 11.042 -3.542 -15.422 1.00 83.44 94 MET A C 1
ATOM 788 O O . MET A 1 94 ? 9.921 -3.711 -14.943 1.00 83.44 94 MET A O 1
ATOM 792 N N . TRP A 1 95 ? 11.887 -4.561 -15.608 1.00 86.06 95 TRP A N 1
ATOM 793 C CA . TRP A 1 95 ? 11.564 -5.945 -15.236 1.00 86.06 95 TRP A CA 1
ATOM 794 C C . TRP A 1 95 ? 11.406 -6.139 -13.725 1.00 86.06 95 TRP A C 1
ATOM 796 O O . TRP A 1 95 ? 10.442 -6.765 -13.283 1.00 86.06 95 TRP A O 1
ATOM 806 N N . ILE A 1 96 ? 12.319 -5.578 -12.925 1.00 84.81 96 ILE A N 1
ATOM 807 C CA . ILE A 1 96 ? 12.217 -5.599 -11.458 1.00 84.81 96 ILE A CA 1
ATOM 808 C C . ILE A 1 96 ? 10.913 -4.930 -11.021 1.00 84.81 96 ILE A C 1
ATOM 810 O O . ILE A 1 96 ? 10.205 -5.442 -10.154 1.00 84.81 96 ILE A O 1
ATOM 814 N N . TRP A 1 97 ? 10.560 -3.815 -11.659 1.00 83.00 97 TRP A N 1
ATOM 815 C CA . TRP A 1 97 ? 9.330 -3.099 -11.360 1.00 83.00 97 TRP A CA 1
ATOM 816 C C . TRP A 1 97 ? 8.080 -3.932 -11.635 1.00 83.00 97 TRP A C 1
ATOM 818 O O . TRP A 1 97 ? 7.197 -4.023 -10.778 1.00 83.00 97 TRP A O 1
ATOM 828 N N . LEU A 1 98 ? 8.038 -4.590 -12.795 1.00 86.81 98 LEU A N 1
ATOM 829 C CA . LEU A 1 98 ? 6.961 -5.501 -13.164 1.00 86.81 98 LEU A CA 1
ATOM 830 C C . LEU A 1 98 ? 6.835 -6.649 -12.154 1.00 86.81 98 LEU A C 1
ATOM 832 O O . LEU A 1 98 ? 5.728 -6.955 -11.714 1.00 86.81 98 LEU A O 1
ATOM 836 N N . ALA A 1 99 ? 7.954 -7.244 -11.730 1.00 86.81 99 ALA A N 1
ATOM 837 C CA . ALA A 1 99 ? 7.961 -8.322 -10.742 1.00 86.81 99 ALA A CA 1
ATOM 838 C C . ALA A 1 99 ? 7.446 -7.862 -9.364 1.00 86.81 99 ALA A C 1
ATOM 840 O O . ALA A 1 99 ? 6.651 -8.559 -8.723 1.00 86.81 99 ALA A O 1
ATOM 841 N N . ILE A 1 100 ? 7.843 -6.667 -8.914 1.00 83.50 100 ILE A N 1
ATOM 842 C CA . ILE A 1 100 ? 7.330 -6.067 -7.673 1.00 83.50 100 ILE A CA 1
ATOM 843 C C . ILE A 1 100 ? 5.823 -5.813 -7.787 1.00 83.50 100 ILE A C 1
ATOM 845 O O . ILE A 1 100 ? 5.077 -6.121 -6.859 1.00 83.50 100 ILE A O 1
ATOM 849 N N . GLN A 1 101 ? 5.349 -5.316 -8.930 1.00 84.06 101 GLN A N 1
ATOM 850 C CA . GLN A 1 101 ? 3.920 -5.100 -9.146 1.00 84.06 101 GLN A CA 1
ATOM 851 C C . GLN A 1 101 ? 3.125 -6.399 -9.093 1.00 84.06 101 GLN A C 1
ATOM 853 O O . GLN A 1 101 ? 2.157 -6.498 -8.335 1.00 84.06 101 GLN A O 1
ATOM 858 N N . PHE A 1 102 ? 3.576 -7.415 -9.826 1.00 86.06 102 PHE A N 1
ATOM 859 C CA . PHE A 1 102 ? 2.908 -8.710 -9.887 1.00 86.06 102 PHE A CA 1
ATOM 860 C C . PHE A 1 102 ? 2.873 -9.402 -8.525 1.00 86.06 102 PHE A C 1
ATOM 862 O O . PHE A 1 102 ? 1.815 -9.848 -8.082 1.00 86.06 102 PHE A O 1
ATOM 869 N N . SER A 1 103 ? 4.006 -9.433 -7.818 1.00 85.56 103 SER A N 1
ATOM 870 C CA . SER A 1 103 ? 4.066 -9.996 -6.464 1.00 85.56 103 SER A CA 1
ATOM 871 C C . SER A 1 103 ? 3.141 -9.254 -5.502 1.00 85.56 103 SER A C 1
ATOM 873 O O . SER A 1 103 ? 2.478 -9.880 -4.677 1.00 85.56 103 SER A O 1
ATOM 875 N N . SER A 1 104 ? 3.025 -7.932 -5.643 1.00 81.38 104 SER A N 1
ATOM 876 C CA . SER A 1 104 ? 2.154 -7.133 -4.790 1.00 81.38 104 SER A CA 1
ATOM 877 C C . SER A 1 104 ? 0.661 -7.359 -5.048 1.00 81.38 104 SER A C 1
ATOM 879 O O . SER A 1 104 ? -0.109 -7.384 -4.088 1.00 81.38 104 SER A O 1
ATOM 881 N N . LEU A 1 105 ? 0.264 -7.590 -6.304 1.00 83.50 105 LEU A N 1
ATOM 882 C CA . LEU A 1 105 ? -1.100 -7.980 -6.668 1.00 83.50 105 LEU A CA 1
ATOM 883 C C . LEU A 1 105 ? -1.424 -9.379 -6.144 1.00 83.50 105 LEU A C 1
ATOM 885 O O . LEU A 1 105 ? -2.413 -9.548 -5.433 1.00 83.50 105 LEU A O 1
ATOM 889 N N . ILE A 1 106 ? -0.557 -10.361 -6.419 1.00 85.06 106 ILE A N 1
ATOM 890 C CA . ILE A 1 106 ? -0.714 -11.741 -5.932 1.00 85.06 106 ILE A CA 1
ATOM 891 C C . ILE A 1 106 ? -0.884 -11.746 -4.411 1.00 85.06 106 ILE A C 1
ATOM 893 O O . ILE A 1 106 ? -1.787 -12.392 -3.886 1.00 85.06 106 ILE A O 1
ATOM 897 N N . TRP A 1 107 ? -0.058 -10.986 -3.694 1.00 81.00 107 TRP A N 1
ATOM 898 C CA . TRP A 1 107 ? -0.093 -10.956 -2.237 1.00 81.00 107 TRP A CA 1
ATOM 899 C C . TRP A 1 107 ? -1.421 -10.438 -1.657 1.00 81.00 107 TRP A C 1
ATOM 901 O O . TRP A 1 107 ? -1.860 -10.909 -0.606 1.00 81.00 107 TRP A O 1
ATOM 911 N N . ILE A 1 108 ? -2.080 -9.494 -2.334 1.00 78.56 108 ILE A N 1
ATOM 912 C CA . ILE A 1 108 ? -3.382 -8.957 -1.904 1.00 78.56 108 ILE A CA 1
ATOM 913 C C . ILE A 1 108 ? -4.482 -10.014 -2.045 1.00 78.56 108 ILE A C 1
ATOM 915 O O . ILE A 1 108 ? -5.320 -10.133 -1.152 1.00 78.56 108 ILE A O 1
ATOM 919 N N . PHE A 1 109 ? -4.451 -10.804 -3.121 1.00 81.69 109 PHE A N 1
ATOM 920 C CA . PHE A 1 109 ? -5.485 -11.802 -3.409 1.00 81.69 109 PHE A CA 1
ATOM 921 C C . PHE A 1 109 ? -5.263 -13.151 -2.718 1.00 81.69 109 PHE A C 1
ATOM 923 O O . PHE A 1 109 ? -6.233 -13.802 -2.342 1.00 81.69 109 PHE A O 1
ATOM 930 N N . VAL A 1 110 ? -4.013 -13.577 -2.514 1.00 81.81 110 VAL A N 1
ATOM 931 C CA . VAL A 1 110 ? -3.703 -14.875 -1.885 1.00 81.81 110 VAL A CA 1
ATOM 932 C C . VAL A 1 110 ? -3.968 -14.855 -0.381 1.00 81.81 110 VAL A C 1
ATOM 934 O O . VAL A 1 110 ? -4.372 -15.867 0.187 1.00 81.81 110 VAL A O 1
ATOM 937 N N . ASN A 1 111 ? -3.747 -13.719 0.288 1.00 72.44 111 ASN A N 1
ATOM 938 C CA . ASN A 1 111 ? -3.869 -13.632 1.744 1.00 72.44 111 ASN A CA 1
ATOM 939 C C . ASN A 1 111 ? -4.732 -12.442 2.195 1.00 72.44 111 ASN A C 1
ATOM 941 O O . ASN A 1 111 ? -4.268 -11.582 2.951 1.00 72.44 111 ASN A O 1
ATOM 94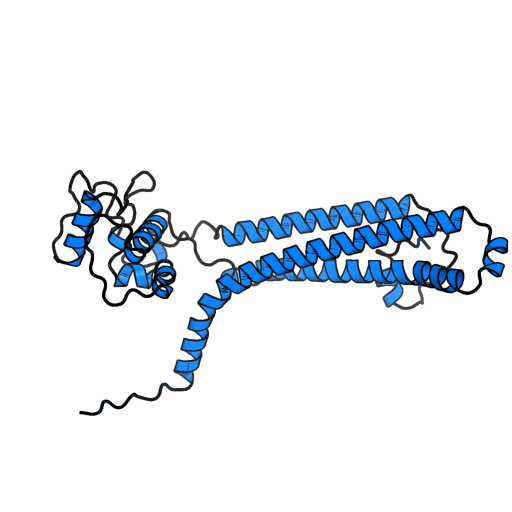5 N N . PRO A 1 112 ? -6.014 -12.383 1.779 1.00 67.06 112 PRO A N 1
ATOM 946 C CA . PRO A 1 112 ? -6.879 -11.247 2.070 1.00 67.06 112 PRO A CA 1
ATOM 947 C C . PRO A 1 112 ? -7.063 -11.063 3.575 1.00 67.06 112 PRO A C 1
ATOM 949 O O . PRO A 1 112 ? -7.088 -9.932 4.030 1.00 67.06 112 PRO A O 1
ATOM 952 N N . LYS A 1 113 ? -7.057 -12.142 4.371 1.00 65.25 113 LYS A N 1
ATOM 953 C CA . LYS A 1 113 ? -7.171 -12.107 5.845 1.00 65.25 113 LYS A CA 1
ATOM 954 C C . LYS A 1 113 ? -6.037 -11.352 6.555 1.00 65.25 113 LYS A C 1
ATOM 956 O O . LYS A 1 113 ? -6.156 -11.015 7.729 1.00 65.25 113 LYS A O 1
ATOM 961 N N . GLN A 1 114 ? -4.907 -11.106 5.888 1.00 65.50 114 GLN A N 1
ATOM 962 C CA . GLN A 1 114 ? -3.837 -10.274 6.453 1.00 65.50 114 GLN A CA 1
ATOM 963 C C . GLN A 1 114 ? -4.112 -8.772 6.297 1.00 65.50 114 GLN A C 1
ATOM 965 O O . GLN A 1 114 ? -3.560 -7.971 7.052 1.00 65.50 114 GLN A O 1
ATOM 970 N N . TRP A 1 115 ? -4.961 -8.407 5.335 1.00 58.66 115 TRP A N 1
ATOM 971 C CA . TRP A 1 115 ? -5.264 -7.032 4.922 1.00 58.66 115 TRP A CA 1
ATOM 972 C C . TRP A 1 115 ? -6.699 -6.610 5.270 1.00 58.66 115 TRP A C 1
ATOM 974 O O . TRP A 1 115 ? -6.971 -5.443 5.550 1.00 58.66 115 TRP A O 1
ATOM 984 N N . CYS A 1 116 ? -7.603 -7.583 5.261 1.00 59.75 116 CYS A N 1
ATOM 985 C CA . CYS A 1 116 ? -8.996 -7.517 5.650 1.00 59.75 116 CYS A CA 1
ATOM 986 C C . CYS A 1 116 ? -9.085 -8.025 7.080 1.00 59.75 116 CYS A C 1
ATOM 988 O O . CYS A 1 116 ? -9.228 -9.221 7.321 1.00 59.75 116 CYS A O 1
ATOM 990 N N . ASP A 1 117 ? -8.942 -7.105 8.019 1.00 60.50 117 ASP A N 1
ATOM 991 C CA . ASP A 1 117 ? -9.594 -7.291 9.301 1.00 60.50 117 ASP A CA 1
ATOM 992 C C . ASP A 1 117 ? -11.029 -6.790 9.163 1.00 60.50 117 ASP A C 1
ATOM 994 O O . ASP A 1 117 ? -11.280 -5.862 8.381 1.00 60.50 117 ASP A O 1
ATOM 998 N N . HIS A 1 118 ? -11.971 -7.437 9.836 1.00 63.88 118 HIS A N 1
ATOM 999 C CA . HIS A 1 118 ? -13.366 -7.105 9.621 1.00 63.88 118 HIS A CA 1
ATOM 1000 C C . HIS A 1 118 ? -13.673 -5.679 10.091 1.00 63.88 118 HIS A C 1
ATOM 1002 O O . HIS A 1 118 ? -13.134 -5.192 11.088 1.00 63.88 118 HIS A O 1
ATOM 1008 N N . ARG A 1 119 ? -14.516 -4.979 9.330 1.00 68.12 119 ARG A N 1
ATOM 1009 C CA . ARG A 1 119 ? -14.918 -3.612 9.653 1.00 68.12 119 ARG A CA 1
ATOM 1010 C C . ARG A 1 119 ? -15.915 -3.652 10.814 1.00 68.12 119 ARG A C 1
ATOM 1012 O O . ARG A 1 119 ? -16.810 -4.488 10.827 1.00 68.12 119 ARG A O 1
ATOM 1019 N N . PHE A 1 120 ? -15.768 -2.732 11.764 1.00 70.88 120 PHE A N 1
ATOM 1020 C CA . PHE A 1 120 ? -16.815 -2.485 12.750 1.00 70.88 120 PHE A CA 1
ATOM 1021 C C . PHE A 1 120 ? -18.038 -1.883 12.070 1.00 70.88 120 PHE A C 1
ATOM 1023 O O . PHE A 1 120 ? -17.905 -0.941 11.281 1.00 70.88 120 PHE A O 1
ATOM 1030 N N . ASP A 1 121 ? -19.208 -2.395 12.424 1.00 75.19 121 ASP A N 1
ATOM 1031 C CA . ASP A 1 121 ? -20.474 -1.759 12.101 1.00 75.19 121 ASP A CA 1
ATOM 1032 C C . ASP A 1 121 ? -20.507 -0.316 12.643 1.00 75.19 121 ASP A C 1
ATOM 1034 O O . ASP A 1 121 ? -19.798 0.041 13.591 1.00 75.19 121 ASP A O 1
ATOM 1038 N N . GLU A 1 122 ? -21.316 0.538 12.027 1.00 75.25 122 GLU A N 1
ATOM 1039 C CA . GLU A 1 122 ? -21.404 1.968 12.340 1.00 75.25 122 GLU A CA 1
ATOM 1040 C C . GLU A 1 122 ? -21.749 2.211 13.821 1.00 75.25 122 GLU A C 1
ATOM 1042 O O . GLU A 1 122 ? -21.178 3.093 14.473 1.00 75.25 122 GLU A O 1
ATOM 1047 N N . SER A 1 123 ? -22.579 1.332 14.388 1.00 75.81 123 SER A N 1
ATOM 1048 C CA . SER A 1 123 ? -22.910 1.281 15.815 1.00 75.81 123 SER A CA 1
ATOM 1049 C C . SER A 1 123 ? -21.677 1.071 16.710 1.00 75.81 123 SER A C 1
ATOM 1051 O O . SER A 1 123 ? -21.477 1.805 17.686 1.00 75.81 123 SER A O 1
ATOM 1053 N N . ALA A 1 124 ? -20.802 0.128 16.352 1.00 76.69 124 ALA A N 1
ATOM 1054 C CA . ALA A 1 124 ? -19.573 -0.188 17.073 1.00 76.69 124 ALA A CA 1
ATOM 1055 C C . ALA A 1 124 ? -18.484 0.878 16.878 1.00 76.69 124 ALA A C 1
ATOM 1057 O O . ALA A 1 124 ? -17.742 1.179 17.816 1.00 76.69 124 ALA A O 1
ATOM 1058 N N . VAL A 1 125 ? -18.407 1.513 15.703 1.00 79.94 125 VAL A N 1
ATOM 1059 C CA . VAL A 1 125 ? -17.488 2.641 15.459 1.00 79.94 125 VAL A CA 1
ATOM 1060 C C . VAL A 1 125 ? -17.763 3.791 16.431 1.00 79.94 125 VAL A C 1
ATOM 1062 O O . VAL A 1 125 ? -16.822 4.405 16.947 1.00 79.94 125 VAL A O 1
ATOM 1065 N N . ASN A 1 126 ? -19.034 4.050 16.743 1.00 83.62 126 ASN A N 1
ATOM 1066 C CA . ASN A 1 126 ? -19.402 5.064 17.725 1.00 83.62 126 ASN A CA 1
ATOM 1067 C C . ASN A 1 126 ? -18.939 4.704 19.148 1.00 83.62 126 ASN A C 1
ATOM 1069 O O . ASN A 1 126 ? -18.366 5.546 19.843 1.00 83.62 126 ASN A O 1
ATOM 1073 N N . ALA A 1 127 ? -19.072 3.438 19.554 1.00 83.50 127 ALA A N 1
ATOM 1074 C CA . ALA A 1 127 ? -18.544 2.960 20.835 1.00 83.50 127 ALA A CA 1
ATOM 1075 C C . ALA A 1 127 ? -17.012 3.119 20.921 1.00 83.50 127 ALA A C 1
ATOM 1077 O O . ALA A 1 127 ? -16.484 3.578 21.936 1.00 83.50 127 ALA A O 1
ATOM 1078 N N . VAL A 1 128 ? -16.283 2.834 19.833 1.00 83.69 128 VAL A N 1
ATOM 1079 C CA . VAL A 1 128 ? -14.827 3.067 19.745 1.00 83.69 128 VAL A CA 1
ATOM 1080 C C . VAL A 1 128 ? -14.492 4.555 19.899 1.00 83.69 128 VAL A C 1
ATOM 1082 O O . VAL A 1 128 ? -13.514 4.902 20.568 1.00 83.69 128 VAL A O 1
ATOM 1085 N N . ARG A 1 129 ? -15.277 5.451 19.285 1.00 84.25 129 ARG A N 1
ATOM 1086 C CA . ARG A 1 129 ? -15.087 6.905 19.404 1.00 84.25 129 ARG A CA 1
ATOM 1087 C C . ARG A 1 129 ? -15.279 7.363 20.847 1.00 84.25 129 ARG A C 1
ATOM 1089 O O . ARG A 1 129 ? -14.387 8.017 21.389 1.00 84.25 129 ARG A O 1
ATOM 1096 N N . ASN A 1 130 ? -16.381 6.959 21.472 1.00 86.69 130 ASN A N 1
ATOM 1097 C CA . ASN A 1 130 ? -16.686 7.283 22.862 1.00 86.69 130 ASN A CA 1
ATOM 1098 C C . ASN A 1 130 ? -15.624 6.715 23.823 1.00 86.69 130 ASN A C 1
ATOM 1100 O O . ASN A 1 130 ? -15.151 7.435 24.698 1.00 86.69 130 ASN A O 1
ATOM 1104 N N . CYS A 1 131 ? -15.126 5.495 23.583 1.00 85.81 131 CYS A N 1
ATOM 1105 C CA . CYS A 1 131 ? -14.000 4.911 24.327 1.00 85.81 131 CYS A CA 1
ATOM 1106 C C . CYS A 1 131 ? -12.762 5.821 24.338 1.00 85.81 131 CYS A C 1
ATOM 1108 O O . CYS A 1 131 ? -12.140 6.041 25.377 1.00 85.81 131 CYS A O 1
ATOM 1110 N N . ARG A 1 132 ? -12.395 6.382 23.180 1.00 86.06 132 ARG A N 1
ATOM 1111 C CA . ARG A 1 132 ? -11.218 7.257 23.070 1.00 86.06 132 ARG A CA 1
ATOM 1112 C C . ARG A 1 132 ? -11.425 8.593 23.775 1.00 86.06 132 ARG A C 1
ATOM 1114 O O . ARG A 1 132 ? -10.475 9.093 24.366 1.00 86.06 132 ARG A O 1
ATOM 1121 N N . LEU A 1 133 ? -12.632 9.156 23.718 1.00 85.81 133 LEU A N 1
ATOM 1122 C CA . LEU A 1 133 ? -12.973 10.398 24.420 1.00 85.81 133 LEU A CA 1
ATOM 1123 C C . LEU A 1 133 ? -12.868 10.221 25.938 1.00 85.81 133 LEU A C 1
ATOM 1125 O O . LEU A 1 133 ? -12.230 11.030 26.611 1.00 85.81 133 LEU A O 1
ATOM 1129 N N . ILE A 1 134 ? -13.390 9.101 26.440 1.00 85.81 134 ILE A N 1
ATOM 1130 C CA . ILE A 1 134 ? -13.307 8.709 27.847 1.00 85.81 134 ILE A CA 1
ATOM 1131 C C . ILE A 1 134 ? -11.846 8.565 28.298 1.00 85.81 134 ILE A C 1
ATOM 1133 O O . ILE A 1 134 ? -11.437 9.182 29.280 1.00 85.81 134 ILE A O 1
ATOM 1137 N N . LEU A 1 135 ? -11.030 7.794 27.569 1.00 83.75 135 LEU A N 1
ATOM 1138 C CA . LEU A 1 135 ? -9.627 7.567 27.947 1.00 83.75 135 LEU A CA 1
ATOM 1139 C C . LEU A 1 135 ? -8.751 8.818 27.801 1.00 83.75 135 LEU A C 1
ATOM 1141 O O . LEU A 1 135 ? -7.780 8.974 28.540 1.00 83.75 135 LEU A O 1
ATOM 1145 N N . ASN A 1 136 ? -9.106 9.731 26.895 1.00 82.19 136 ASN A N 1
ATOM 1146 C CA . ASN A 1 136 ? -8.462 11.040 26.784 1.00 82.19 136 ASN A CA 1
ATOM 1147 C C . ASN A 1 136 ? -8.911 12.031 27.870 1.00 82.19 136 ASN A C 1
ATOM 1149 O O . ASN A 1 136 ? -8.415 13.155 27.883 1.00 82.19 136 ASN A O 1
ATOM 1153 N N . LYS A 1 137 ? -9.826 11.636 28.772 1.00 78.94 137 LYS A N 1
ATOM 1154 C CA . LYS A 1 137 ? -10.434 12.495 29.803 1.00 78.94 137 LYS A CA 1
ATOM 1155 C C . LYS A 1 137 ? -11.119 13.743 29.231 1.00 78.94 137 LYS A C 1
ATOM 1157 O O . LYS A 1 137 ? -11.233 14.752 29.917 1.00 78.94 137 LYS A O 1
ATOM 1162 N N . ASN A 1 138 ? -11.580 13.675 27.984 1.00 77.19 138 ASN A N 1
ATOM 1163 C CA . ASN A 1 138 ? -12.260 14.779 27.312 1.00 77.19 138 ASN A CA 1
ATOM 1164 C C . ASN A 1 138 ? -13.779 14.606 27.421 1.00 77.19 138 ASN A C 1
ATOM 1166 O O . ASN A 1 138 ? -14.463 14.450 26.411 1.00 77.19 138 ASN A O 1
ATOM 1170 N N . ILE A 1 139 ? -14.278 14.517 28.655 1.00 83.88 139 ILE A N 1
ATOM 1171 C CA . ILE A 1 139 ? -15.688 14.256 28.959 1.00 83.88 139 ILE A CA 1
ATOM 1172 C C . ILE A 1 139 ? -16.168 15.149 30.113 1.00 83.88 139 ILE A C 1
ATOM 1174 O O . ILE A 1 139 ? -15.372 15.474 30.996 1.00 83.88 139 ILE A O 1
ATOM 1178 N N . PRO A 1 140 ? -17.453 15.547 30.130 1.00 83.31 140 PRO A N 1
ATOM 1179 C CA . PRO A 1 140 ? -17.985 16.464 31.139 1.00 83.31 140 PRO A CA 1
ATOM 1180 C C . PRO A 1 140 ? -18.241 15.811 32.508 1.00 83.31 140 PRO A C 1
ATOM 1182 O O . PRO A 1 140 ? -18.370 16.520 33.503 1.00 83.31 140 PRO A O 1
ATOM 1185 N N . CYS A 1 141 ? -18.326 14.478 32.583 1.00 82.75 141 CYS A N 1
ATOM 1186 C CA . CYS A 1 141 ? -18.575 13.747 33.826 1.00 82.75 141 CYS A CA 1
ATOM 1187 C C . CYS A 1 141 ? -17.307 13.065 34.369 1.00 82.75 141 CYS A C 1
ATOM 1189 O O . CYS A 1 141 ? -16.403 12.684 33.626 1.00 82.75 141 CYS A O 1
ATOM 1191 N N . GLN A 1 142 ? -17.240 12.882 35.691 1.00 80.88 142 GLN A N 1
ATOM 1192 C CA . GLN A 1 142 ? -16.128 12.185 36.337 1.00 80.88 142 GLN A CA 1
ATOM 1193 C C . GLN A 1 142 ? -16.340 10.670 36.281 1.00 80.88 142 GLN A C 1
ATOM 1195 O O . GLN A 1 142 ? -17.174 10.126 37.004 1.00 80.88 142 GLN A O 1
ATOM 1200 N N . ILE A 1 143 ? -15.562 9.992 35.436 1.00 80.31 143 ILE A N 1
ATOM 1201 C CA . ILE A 1 143 ? -15.486 8.529 35.392 1.00 80.31 143 ILE A CA 1
ATOM 1202 C C . ILE A 1 143 ? -14.078 8.119 35.817 1.00 80.31 143 ILE A C 1
ATOM 1204 O O . ILE A 1 143 ? -13.091 8.466 35.164 1.00 80.31 143 ILE A O 1
ATOM 1208 N N . VAL A 1 144 ? -13.975 7.400 36.933 1.00 73.25 144 VAL A N 1
ATOM 1209 C CA . VAL A 1 144 ? -12.689 6.944 37.464 1.00 73.25 144 VAL A CA 1
ATOM 1210 C C . VAL A 1 144 ? -12.360 5.585 36.853 1.00 73.25 144 VAL A C 1
ATOM 1212 O O . VAL A 1 144 ? -12.938 4.569 37.224 1.00 73.25 144 VAL A O 1
ATOM 1215 N N . PHE A 1 145 ? -11.414 5.564 35.913 1.00 72.31 145 PHE A N 1
ATOM 1216 C CA . PHE A 1 145 ? -10.760 4.329 35.484 1.00 72.31 145 PHE A CA 1
ATOM 1217 C C . PHE A 1 145 ? -9.409 4.213 36.183 1.00 72.31 145 PHE A C 1
ATOM 1219 O O . PHE A 1 145 ? -8.549 5.085 36.036 1.00 72.31 145 PHE A O 1
ATOM 1226 N N . GLU A 1 146 ? -9.204 3.130 36.929 1.00 60.47 146 GLU A N 1
ATOM 1227 C CA . GLU A 1 146 ? -7.893 2.816 37.490 1.00 60.47 146 GLU A CA 1
ATOM 1228 C C . GLU A 1 146 ? -6.890 2.536 36.357 1.00 60.47 146 GLU A C 1
ATOM 1230 O O . GLU A 1 146 ? -7.132 1.698 35.485 1.00 60.47 146 GLU A O 1
ATOM 1235 N N . ASN A 1 147 ? -5.755 3.243 36.396 1.00 58.41 147 ASN A N 1
ATOM 1236 C CA . ASN A 1 147 ? -4.565 3.038 35.561 1.00 58.41 147 ASN A CA 1
ATOM 1237 C C . ASN A 1 147 ? -4.725 3.235 34.043 1.00 58.41 147 ASN A C 1
ATOM 1239 O O . ASN A 1 147 ? -4.279 2.401 33.254 1.00 58.41 147 ASN A O 1
ATOM 1243 N N . VAL A 1 148 ? -5.241 4.395 33.622 1.00 63.47 148 VAL A N 1
ATOM 1244 C CA . VAL A 1 148 ? -5.239 4.775 32.199 1.00 63.47 148 VAL A CA 1
ATOM 1245 C C . VAL A 1 148 ? -3.819 5.058 31.706 1.00 63.47 148 VAL A C 1
ATOM 1247 O O . VAL A 1 148 ? -3.228 6.090 32.027 1.00 63.47 148 VAL A O 1
ATOM 1250 N N . THR A 1 149 ? -3.271 4.162 30.883 1.00 67.38 149 THR A N 1
ATOM 1251 C CA . THR A 1 149 ? -2.012 4.420 30.162 1.00 67.38 149 THR A CA 1
ATOM 1252 C C . THR A 1 149 ? -2.293 4.863 28.721 1.00 67.38 149 THR A C 1
ATOM 1254 O O . THR A 1 149 ? -3.250 4.391 28.108 1.00 67.38 149 THR A O 1
ATOM 1257 N N . PRO A 1 150 ? -1.426 5.675 28.084 1.00 65.44 150 PRO A N 1
ATOM 1258 C CA . PRO A 1 150 ? -1.600 6.073 26.679 1.00 65.44 150 PRO A CA 1
ATOM 1259 C C . PRO A 1 150 ? -1.675 4.889 25.696 1.00 65.44 150 PRO A C 1
ATOM 1261 O O . PRO A 1 150 ? -2.171 5.019 24.576 1.00 65.44 150 PRO A O 1
ATOM 1264 N N . ARG A 1 151 ? -1.169 3.711 26.094 1.00 67.31 151 ARG A N 1
ATOM 1265 C CA . ARG A 1 151 ? -1.279 2.473 25.311 1.00 67.31 151 ARG A CA 1
ATOM 1266 C C . ARG A 1 151 ? -2.707 1.921 25.285 1.00 67.31 151 ARG A C 1
ATOM 1268 O O . ARG A 1 151 ? -3.071 1.315 24.280 1.00 67.31 151 ARG A O 1
ATOM 1275 N N . GLU A 1 152 ? -3.519 2.172 26.310 1.00 74.69 152 GLU A N 1
ATOM 1276 C CA . GLU A 1 152 ? -4.896 1.670 26.391 1.00 74.69 152 GLU A CA 1
ATOM 1277 C C . GLU A 1 152 ? -5.849 2.319 25.387 1.00 74.69 152 GLU A C 1
ATOM 1279 O O . GLU A 1 152 ? -6.765 1.654 24.916 1.00 74.69 152 GLU A O 1
ATOM 1284 N N . ILE A 1 153 ? -5.585 3.550 24.934 1.00 73.94 153 ILE A N 1
ATOM 1285 C CA . ILE A 1 153 ? -6.388 4.210 23.883 1.00 73.94 153 ILE A CA 1
ATOM 1286 C C . ILE A 1 153 ? -6.442 3.353 22.606 1.00 73.94 153 ILE A C 1
ATOM 1288 O O . ILE A 1 153 ? -7.430 3.343 21.869 1.00 73.94 153 ILE A O 1
ATOM 1292 N N . ARG A 1 154 ? -5.380 2.584 22.331 1.00 71.50 154 ARG A N 1
ATOM 1293 C CA . ARG A 1 154 ? -5.343 1.672 21.179 1.00 71.50 154 ARG A CA 1
ATOM 1294 C C . ARG A 1 154 ? -6.238 0.454 21.380 1.00 71.50 154 ARG A C 1
ATOM 1296 O O . ARG A 1 154 ? -6.752 -0.051 20.378 1.00 71.50 154 ARG A O 1
ATOM 1303 N N . ASN A 1 155 ? -6.446 0.041 22.629 1.00 80.75 155 ASN A N 1
ATOM 1304 C CA . ASN A 1 155 ? -7.282 -1.096 22.990 1.00 80.75 155 ASN A CA 1
ATOM 1305 C C . ASN A 1 155 ? -8.766 -0.824 22.748 1.00 80.75 155 ASN A C 1
ATOM 1307 O O . ASN A 1 155 ? -9.496 -1.774 22.518 1.00 80.75 155 ASN A O 1
ATOM 1311 N N . CYS A 1 156 ? -9.190 0.440 22.635 1.00 78.06 156 CYS A N 1
ATOM 1312 C CA . CYS A 1 156 ? -10.538 0.789 22.174 1.00 78.06 156 CYS A CA 1
ATOM 1313 C C . CYS A 1 156 ? -10.909 0.188 20.813 1.00 78.06 156 CYS A C 1
ATOM 1315 O O . CYS A 1 156 ? -12.083 0.102 20.502 1.00 78.06 156 CYS A O 1
ATOM 1317 N N . ASN A 1 157 ? -9.934 -0.202 19.980 1.00 77.12 157 ASN A N 1
ATOM 1318 C CA . ASN A 1 157 ? -10.211 -0.866 18.700 1.00 77.12 157 ASN A CA 1
ATOM 1319 C C . ASN A 1 157 ? -10.418 -2.381 18.841 1.00 77.12 157 ASN A C 1
ATOM 1321 O O . ASN A 1 157 ? -10.615 -3.049 17.832 1.00 77.12 157 ASN A O 1
ATOM 1325 N N . HIS A 1 158 ? -10.278 -2.937 20.045 1.00 75.38 158 HIS A N 1
ATOM 1326 C CA . HIS A 1 158 ? -10.504 -4.350 20.303 1.00 75.38 158 HIS A CA 1
ATOM 1327 C C . HIS A 1 158 ? -11.900 -4.535 20.887 1.00 75.38 158 HIS A C 1
ATOM 1329 O O . HIS A 1 158 ? -12.234 -3.893 21.885 1.00 75.38 158 HIS A O 1
ATOM 1335 N N . PRO A 1 159 ? -12.705 -5.434 20.310 1.00 73.94 159 PRO A N 1
ATOM 1336 C CA . PRO A 1 159 ? -14.087 -5.572 20.730 1.00 73.94 159 PRO A CA 1
ATOM 1337 C C . PRO A 1 159 ? -14.183 -6.143 22.155 1.00 73.94 159 PRO A C 1
ATOM 1339 O O . PRO A 1 159 ? -14.980 -5.667 22.958 1.00 73.94 159 PRO A O 1
ATOM 1342 N N . GLU A 1 160 ? -13.280 -7.056 22.532 1.00 77.25 160 GLU A N 1
ATOM 1343 C CA . GLU A 1 160 ? -13.163 -7.579 23.905 1.00 77.25 160 GLU A CA 1
ATOM 1344 C C . GLU A 1 160 ? -12.943 -6.471 24.945 1.00 77.25 160 GLU A C 1
ATOM 1346 O O . GLU A 1 160 ? -13.476 -6.529 26.054 1.00 77.25 160 GLU A O 1
ATOM 1351 N N . TYR A 1 161 ? -12.176 -5.436 24.591 1.00 79.56 161 TYR A N 1
ATOM 1352 C CA . TYR A 1 161 ? -11.898 -4.318 25.490 1.00 79.56 161 TYR A CA 1
ATOM 1353 C C . TYR A 1 161 ? -13.142 -3.452 25.705 1.00 79.56 161 TYR A C 1
ATOM 1355 O O . TYR A 1 161 ? -13.416 -3.043 26.834 1.00 79.56 161 TYR A O 1
ATOM 1363 N N . LEU A 1 162 ? -13.920 -3.218 24.642 1.00 78.50 162 LEU A N 1
ATOM 1364 C CA . LEU A 1 162 ? -15.178 -2.476 24.727 1.00 78.50 162 LEU A CA 1
ATOM 1365 C C . LEU A 1 162 ? -16.199 -3.206 25.608 1.00 78.50 162 LEU A C 1
ATOM 1367 O O . LEU A 1 162 ? -16.875 -2.551 26.399 1.00 78.50 162 LEU A O 1
ATOM 1371 N N . ILE A 1 163 ? -16.285 -4.540 25.523 1.00 77.81 163 ILE A N 1
ATOM 1372 C CA . ILE A 1 163 ? -17.186 -5.341 26.371 1.00 77.81 163 ILE A CA 1
ATOM 1373 C C . ILE A 1 163 ? -16.721 -5.336 27.824 1.00 77.81 163 ILE A C 1
ATOM 1375 O O . ILE A 1 163 ? -17.503 -5.029 28.719 1.00 77.81 163 ILE A O 1
ATOM 1379 N N . THR A 1 164 ? -15.440 -5.631 28.063 1.00 81.62 164 THR A N 1
ATOM 1380 C CA . THR A 1 164 ? -14.886 -5.740 29.425 1.00 81.62 164 THR A CA 1
ATOM 1381 C C . THR A 1 164 ? -15.089 -4.450 30.220 1.00 81.62 164 THR A C 1
ATOM 1383 O O . THR A 1 164 ? -15.311 -4.480 31.427 1.00 81.62 164 THR A O 1
ATOM 1386 N N . ARG A 1 165 ? -15.031 -3.300 29.542 1.00 80.06 165 ARG A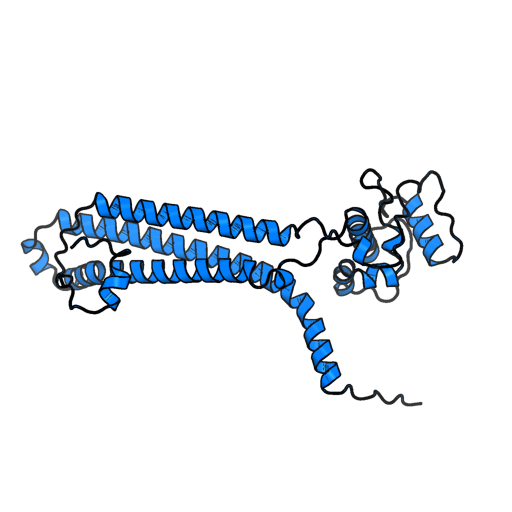 N 1
ATOM 1387 C CA . ARG A 1 165 ? -15.237 -1.979 30.147 1.00 80.06 165 ARG A CA 1
ATOM 1388 C C . ARG A 1 165 ? -16.683 -1.470 30.043 1.00 80.06 165 ARG A C 1
ATOM 1390 O O . ARG A 1 165 ? -16.908 -0.312 30.370 1.00 80.06 165 ARG A O 1
ATOM 1397 N N . LYS A 1 166 ? -17.634 -2.296 29.582 1.00 80.94 166 LYS A N 1
ATOM 1398 C CA . LYS A 1 166 ? -19.045 -1.945 29.317 1.00 80.94 166 LYS A CA 1
ATOM 1399 C C . LYS A 1 166 ? -19.236 -0.746 28.361 1.00 80.94 166 LYS A C 1
ATOM 1401 O O . LYS A 1 166 ? -20.322 -0.191 28.268 1.00 80.94 166 LYS A O 1
ATOM 1406 N N . ILE A 1 167 ? -18.223 -0.377 27.573 1.00 83.56 167 ILE A N 1
ATOM 1407 C CA . ILE A 1 167 ? -18.264 0.770 26.642 1.00 83.56 167 ILE A CA 1
ATOM 1408 C C . ILE A 1 167 ? -19.190 0.499 25.446 1.00 83.56 167 ILE A C 1
ATOM 1410 O O . ILE A 1 167 ? -19.674 1.429 24.805 1.00 83.56 167 ILE A O 1
ATOM 1414 N N . VAL A 1 168 ? -19.496 -0.773 25.170 1.00 78.81 168 VAL A N 1
ATOM 1415 C CA . VAL A 1 168 ? -20.498 -1.179 24.167 1.00 78.81 168 VAL A CA 1
ATOM 1416 C C . VAL A 1 168 ? -21.879 -0.557 24.427 1.00 78.81 168 VAL A C 1
ATOM 1418 O O . VAL A 1 168 ? -22.619 -0.334 23.476 1.00 78.81 168 VAL A O 1
ATOM 1421 N N . LEU A 1 169 ? -22.201 -0.178 25.669 1.00 79.62 169 LEU A N 1
ATOM 1422 C CA . LEU A 1 169 ? -23.445 0.529 26.013 1.00 79.62 169 LEU A CA 1
ATOM 1423 C C . LEU A 1 169 ? -23.599 1.878 25.284 1.00 79.62 169 LEU A C 1
ATOM 1425 O O . LEU A 1 169 ? -24.708 2.370 25.096 1.00 79.62 169 LEU A O 1
ATOM 1429 N N . LEU A 1 170 ? -22.483 2.460 24.837 1.00 80.50 170 LEU A N 1
ATOM 1430 C CA . LEU A 1 170 ? -22.425 3.709 24.073 1.00 80.50 170 LEU A CA 1
ATOM 1431 C C . LEU A 1 170 ? -22.432 3.485 22.550 1.00 80.50 170 LEU A C 1
ATOM 1433 O O . LEU A 1 170 ? -22.121 4.405 21.782 1.00 80.50 170 LEU A O 1
ATOM 1437 N N . ALA A 1 171 ? -22.733 2.266 22.099 1.00 79.81 171 ALA A N 1
ATOM 1438 C CA . ALA A 1 171 ? -23.022 1.991 20.698 1.00 79.81 171 ALA A CA 1
ATOM 1439 C C . ALA A 1 171 ? -24.329 2.681 20.277 1.00 79.81 171 ALA A C 1
ATOM 1441 O O . ALA A 1 171 ? -25.228 2.893 21.094 1.00 79.81 171 ALA A O 1
ATOM 1442 N N . LEU A 1 172 ? -24.426 3.035 18.994 1.00 79.38 172 LEU A N 1
ATOM 1443 C CA . LEU A 1 172 ? -25.661 3.597 18.444 1.00 79.38 172 LEU A CA 1
ATOM 1444 C C . LEU A 1 172 ? -26.757 2.536 18.394 1.00 79.38 172 LEU A C 1
ATOM 1446 O O . LEU A 1 172 ? -26.491 1.379 18.062 1.00 79.38 172 LEU A O 1
ATOM 1450 N N . LYS A 1 173 ? -27.987 2.963 18.683 1.00 77.69 173 LYS A N 1
ATOM 1451 C CA . LYS A 1 173 ? -29.198 2.163 18.486 1.00 77.69 173 LYS A CA 1
ATOM 1452 C C . LYS A 1 173 ? -29.485 1.914 17.009 1.00 77.69 173 LYS A C 1
ATOM 1454 O O . LYS A 1 173 ? -29.684 0.766 16.625 1.00 77.69 173 LYS A O 1
ATOM 1459 N N . ASP A 1 174 ? -29.402 2.972 16.205 1.00 75.50 174 ASP A N 1
ATOM 1460 C CA . ASP A 1 174 ? -29.621 2.959 14.759 1.00 75.50 174 ASP A CA 1
ATOM 1461 C C . ASP A 1 174 ? -28.577 3.850 14.064 1.00 75.50 174 ASP A C 1
ATOM 1463 O O . ASP A 1 174 ? -28.031 4.769 14.673 1.00 75.50 174 ASP A O 1
ATOM 1467 N N . SER A 1 175 ? -28.311 3.635 12.773 1.00 68.50 175 SER A N 1
ATOM 1468 C CA . SER A 1 175 ? -27.332 4.434 12.006 1.00 68.50 175 SER A CA 1
ATOM 1469 C C . SER A 1 175 ? -27.686 5.924 11.905 1.00 68.50 175 SER A C 1
ATOM 1471 O O . SER A 1 175 ? -26.822 6.762 11.659 1.00 68.50 175 SER A O 1
ATOM 1473 N N . THR A 1 176 ? -28.954 6.282 12.119 1.00 72.81 176 THR A N 1
ATOM 1474 C CA . THR A 1 176 ? -29.441 7.668 12.087 1.00 72.81 176 THR A CA 1
ATOM 1475 C C . THR A 1 176 ? -29.423 8.355 13.450 1.00 72.81 176 THR A C 1
ATOM 1477 O O . THR A 1 176 ? -29.644 9.567 13.522 1.00 72.81 176 THR A O 1
ATOM 1480 N N . SER A 1 177 ? -29.207 7.611 14.538 1.00 78.88 177 SER A N 1
ATOM 1481 C CA . SER A 1 177 ? -29.208 8.182 15.880 1.00 78.88 177 SER A CA 1
ATOM 1482 C C . SER A 1 177 ? -27.870 8.856 16.202 1.00 78.88 177 SER A C 1
ATOM 1484 O O . SER A 1 177 ? -26.844 8.616 15.565 1.00 78.88 177 SER A O 1
ATOM 1486 N N . LYS A 1 178 ? -27.867 9.757 17.188 1.00 78.62 178 LYS A N 1
ATOM 1487 C CA . LYS A 1 178 ? -26.645 10.386 17.703 1.00 78.62 178 LYS A CA 1
ATOM 1488 C C . LYS A 1 178 ? -26.493 10.014 19.170 1.00 78.62 178 LYS A C 1
ATOM 1490 O O . LYS A 1 178 ? -27.409 10.230 19.952 1.00 78.62 178 LYS A O 1
ATOM 1495 N N . CYS A 1 179 ? -25.333 9.473 19.525 1.00 82.25 179 CYS A N 1
ATOM 1496 C CA . CYS A 1 179 ? -24.965 9.163 20.901 1.00 82.25 179 CYS A CA 1
ATOM 1497 C C . CYS A 1 179 ? -23.506 9.565 21.124 1.00 82.25 179 CYS A C 1
ATOM 1499 O O . CYS A 1 179 ? -22.594 8.889 20.643 1.00 82.25 179 CYS A O 1
ATOM 1501 N N . SER A 1 180 ? -23.268 10.674 21.821 1.00 84.69 180 SER A N 1
ATOM 1502 C CA . SER A 1 180 ? -21.915 11.127 22.159 1.00 84.69 180 SER A CA 1
ATOM 1503 C C . SER A 1 180 ? -21.772 11.225 23.666 1.00 84.69 180 SER A C 1
ATOM 1505 O O . SER A 1 180 ? -22.627 11.803 24.328 1.00 84.69 180 SER A O 1
ATOM 1507 N N . ILE A 1 181 ? -20.658 10.721 24.196 1.00 85.25 181 ILE A N 1
ATOM 1508 C CA . ILE A 1 181 ? -20.301 10.875 25.613 1.00 85.25 181 ILE A CA 1
ATOM 1509 C C . ILE A 1 181 ? -19.977 12.334 25.990 1.00 85.25 181 ILE A C 1
ATOM 1511 O O . ILE A 1 181 ? -19.833 12.665 27.162 1.00 85.25 181 ILE A O 1
ATOM 1515 N N . GLU A 1 182 ? -19.842 13.214 24.997 1.00 84.50 182 GLU A N 1
ATOM 1516 C CA . GLU A 1 182 ? -19.698 14.660 25.200 1.00 84.50 182 GLU A CA 1
ATOM 1517 C C . GLU A 1 182 ? -20.995 15.301 25.712 1.00 84.50 182 GLU A C 1
ATOM 1519 O O . GLU A 1 182 ? -20.941 16.357 26.338 1.00 84.50 182 GLU A O 1
ATOM 1524 N N . ASP A 1 183 ? -22.150 14.668 25.478 1.00 85.81 183 ASP A N 1
ATOM 1525 C CA . ASP A 1 183 ? -23.408 15.096 26.081 1.00 85.81 183 ASP A CA 1
ATOM 1526 C C . ASP A 1 183 ? -23.406 14.742 27.574 1.00 85.81 183 ASP A C 1
ATOM 1528 O O . ASP A 1 183 ? -23.161 13.600 27.969 1.00 85.81 183 ASP A O 1
ATOM 1532 N N . VAL A 1 184 ? -23.686 15.736 28.416 1.00 86.00 184 VAL A N 1
ATOM 1533 C CA . VAL A 1 184 ? -23.706 15.598 29.876 1.00 86.00 184 VAL A CA 1
ATOM 1534 C C . VAL A 1 184 ? -24.717 14.538 30.322 1.00 86.00 184 VAL A C 1
ATOM 1536 O O . VAL A 1 184 ? -24.436 13.790 31.261 1.00 86.00 184 VAL A O 1
ATOM 1539 N N . THR A 1 185 ? -25.863 14.438 29.643 1.00 86.38 185 THR A N 1
ATOM 1540 C CA . THR A 1 185 ? -26.916 13.458 29.958 1.00 86.38 185 THR A CA 1
ATOM 1541 C C . THR A 1 185 ? -26.429 12.033 29.700 1.00 86.38 185 THR A C 1
ATOM 1543 O O . THR A 1 185 ? -26.474 11.192 30.596 1.00 86.38 185 THR A O 1
ATOM 1546 N N . VAL A 1 186 ? -25.832 11.798 28.530 1.00 86.44 186 VAL A N 1
ATOM 1547 C CA . VAL A 1 186 ? -25.236 10.515 28.130 1.00 86.44 186 VAL A CA 1
ATOM 1548 C C . VAL A 1 186 ? -24.056 10.143 29.030 1.00 86.44 186 VAL A C 1
ATOM 1550 O O . VAL A 1 186 ? -23.917 8.989 29.431 1.00 86.44 186 VAL A O 1
ATOM 1553 N N . CYS A 1 187 ? -23.216 11.115 29.388 1.00 86.75 187 CYS A N 1
ATOM 1554 C CA . CYS A 1 187 ? -22.066 10.904 30.265 1.00 86.75 187 CYS A CA 1
ATOM 1555 C C . CYS A 1 187 ? -22.491 10.464 31.669 1.00 86.75 187 CYS A C 1
ATOM 1557 O O . CYS A 1 187 ? -21.983 9.469 32.195 1.00 86.75 187 CYS A O 1
ATOM 1559 N N . ASN A 1 188 ? -23.459 11.167 32.260 1.00 86.69 188 ASN A N 1
ATOM 1560 C CA . ASN A 1 188 ? -23.987 10.822 33.575 1.00 86.69 188 ASN A CA 1
ATOM 1561 C C . ASN A 1 188 ? -24.717 9.475 33.557 1.00 86.69 188 ASN A C 1
ATOM 1563 O O . ASN A 1 188 ? -24.482 8.662 34.445 1.00 86.69 188 ASN A O 1
ATOM 1567 N N . ALA A 1 189 ? -25.517 9.207 32.523 1.00 84.25 189 ALA A N 1
ATOM 1568 C CA . ALA A 1 189 ? -26.186 7.923 32.334 1.00 84.25 189 ALA A CA 1
ATOM 1569 C C . ALA A 1 189 ? -25.189 6.760 32.243 1.00 84.25 189 ALA A C 1
ATOM 1571 O O . ALA A 1 189 ? -25.350 5.734 32.896 1.00 84.25 189 ALA A O 1
ATOM 1572 N N . TYR A 1 190 ? -24.105 6.933 31.487 1.00 85.56 190 TYR A N 1
ATOM 1573 C CA . TYR A 1 190 ? -23.067 5.916 31.358 1.00 85.56 190 TYR A CA 1
ATOM 1574 C C . TYR A 1 190 ? -22.300 5.675 32.662 1.00 85.56 190 TYR A C 1
ATOM 1576 O O . TYR A 1 190 ? -22.050 4.527 33.030 1.00 85.56 190 TYR A O 1
ATOM 1584 N N . ARG A 1 191 ? -21.948 6.742 33.392 1.00 86.75 191 ARG A N 1
ATOM 1585 C CA . ARG A 1 191 ? -21.345 6.629 34.729 1.00 86.75 191 ARG A CA 1
ATOM 1586 C C . ARG A 1 191 ? -22.259 5.834 35.660 1.00 86.75 191 ARG A C 1
ATOM 1588 O O . ARG A 1 191 ? -21.797 4.918 36.343 1.00 86.75 191 ARG A O 1
ATOM 1595 N N . ASP A 1 192 ? -23.541 6.172 35.670 1.00 85.38 192 ASP A N 1
ATOM 1596 C CA . ASP A 1 192 ? -24.534 5.514 36.506 1.00 85.38 192 ASP A CA 1
ATOM 1597 C C . ASP A 1 192 ? -24.719 4.042 36.103 1.00 85.38 192 ASP A C 1
ATOM 1599 O O . ASP A 1 192 ? -24.724 3.197 36.988 1.00 85.38 192 ASP A O 1
ATOM 1603 N N . ALA A 1 193 ? -24.719 3.708 34.808 1.00 81.81 193 ALA A N 1
ATOM 1604 C CA . ALA A 1 193 ? -24.799 2.332 34.301 1.00 81.81 193 ALA A CA 1
ATOM 1605 C C . ALA A 1 193 ? -23.558 1.460 34.587 1.00 81.81 193 ALA A C 1
ATOM 1607 O O . ALA A 1 193 ? -23.637 0.231 34.599 1.00 81.81 193 ALA A O 1
ATOM 1608 N N . ILE A 1 194 ? -22.382 2.063 34.791 1.00 81.75 194 ILE A N 1
ATOM 1609 C CA . ILE A 1 194 ? -21.194 1.321 35.249 1.00 81.75 194 ILE A CA 1
ATOM 1610 C C . ILE A 1 194 ? -21.251 1.077 36.761 1.00 81.75 194 ILE A C 1
ATOM 1612 O O . ILE A 1 194 ? -20.750 0.054 37.227 1.00 81.75 194 ILE A O 1
ATOM 1616 N N . THR A 1 195 ? -21.817 2.023 37.516 1.00 80.75 195 THR A N 1
ATOM 1617 C CA . THR A 1 195 ? -21.768 2.039 38.989 1.00 80.75 195 THR A CA 1
ATOM 1618 C C . THR A 1 195 ? -22.954 1.314 39.627 1.00 80.75 195 THR A C 1
ATOM 1620 O O . THR A 1 195 ? -22.817 0.745 40.707 1.00 80.75 195 THR A O 1
ATOM 1623 N N . LYS A 1 196 ? -24.119 1.352 38.977 1.00 77.88 196 LYS A N 1
ATOM 1624 C CA . LYS A 1 196 ? -25.379 0.741 39.408 1.00 77.88 196 LYS A CA 1
ATOM 1625 C C . LYS A 1 196 ? -25.738 -0.365 38.415 1.00 77.88 196 LYS A C 1
ATOM 1627 O O . LYS A 1 196 ? -25.673 -0.138 37.210 1.00 77.88 196 LYS A O 1
ATOM 1632 N N . ASP A 1 197 ? -26.125 -1.537 38.913 1.00 64.31 197 ASP A N 1
ATOM 1633 C CA . ASP A 1 197 ? -26.439 -2.685 38.050 1.00 64.31 197 ASP A CA 1
ATOM 1634 C C . ASP A 1 197 ? -27.798 -2.557 37.322 1.00 64.31 197 ASP A C 1
ATOM 1636 O O . ASP A 1 197 ? -27.935 -3.103 36.232 1.00 64.31 197 ASP A O 1
ATOM 1640 N N . ASP A 1 198 ? -28.745 -1.758 37.838 1.00 64.31 198 ASP A N 1
ATOM 1641 C CA . ASP A 1 198 ? -30.088 -1.551 37.257 1.00 64.31 198 ASP A CA 1
ATOM 1642 C C . ASP A 1 198 ? -30.303 -0.101 36.775 1.00 64.31 198 ASP A C 1
ATOM 1644 O O . ASP A 1 198 ? -30.991 0.700 37.415 1.00 64.31 198 ASP A O 1
ATOM 1648 N N . PHE A 1 199 ? -29.700 0.270 35.643 1.00 69.88 199 PHE A N 1
ATOM 1649 C CA . PHE A 1 199 ? -29.909 1.581 35.012 1.00 69.88 199 PHE A CA 1
ATOM 1650 C C . PHE A 1 199 ? -30.845 1.482 33.798 1.00 69.88 199 PHE A C 1
ATOM 1652 O O . PHE A 1 199 ? -30.620 0.671 32.899 1.00 69.88 199 PHE A O 1
ATOM 1659 N N . ASN A 1 200 ? -31.878 2.331 33.756 1.00 71.06 200 ASN A N 1
ATOM 1660 C CA . ASN A 1 200 ? -32.843 2.363 32.661 1.00 71.06 200 ASN A CA 1
ATOM 1661 C C . ASN A 1 200 ? -32.375 3.303 31.535 1.00 71.06 200 ASN A C 1
ATOM 1663 O O . ASN A 1 200 ? -32.212 4.501 31.747 1.00 71.06 200 ASN A O 1
ATOM 1667 N N . PHE A 1 201 ? -32.188 2.760 30.331 1.00 72.50 201 PHE A N 1
ATOM 1668 C CA . PHE A 1 201 ? -31.753 3.511 29.149 1.00 72.50 201 PHE A CA 1
ATOM 1669 C C . PHE A 1 201 ? -32.905 4.162 28.360 1.00 72.50 201 PHE A C 1
ATOM 1671 O O . PHE A 1 201 ? -32.643 4.854 27.378 1.00 72.50 201 PHE A O 1
ATOM 1678 N N . ASP A 1 202 ? -34.160 3.998 28.793 1.00 72.38 202 ASP A N 1
ATOM 1679 C CA . ASP A 1 202 ? -35.355 4.501 28.095 1.00 72.38 202 ASP A CA 1
ATOM 1680 C C . ASP A 1 202 ? -35.676 5.991 28.358 1.00 72.38 202 ASP A C 1
ATOM 1682 O O . ASP A 1 202 ? -36.778 6.464 28.069 1.00 72.38 202 ASP A O 1
ATOM 1686 N N . GLU A 1 203 ? -34.734 6.772 28.898 1.00 77.44 203 GLU A N 1
ATOM 1687 C CA . GLU A 1 203 ? -34.941 8.212 29.085 1.00 77.44 203 GLU A CA 1
ATOM 1688 C C . GLU A 1 203 ? -34.955 8.968 27.740 1.00 77.44 203 GLU A C 1
ATOM 1690 O O . GLU A 1 203 ? -34.179 8.657 26.831 1.00 77.44 203 GLU A O 1
ATOM 1695 N N . PRO A 1 204 ? -35.771 10.032 27.600 1.00 70.31 204 PRO A N 1
ATOM 1696 C CA . PRO A 1 204 ? -35.910 10.772 26.342 1.00 70.31 204 PRO A CA 1
ATOM 1697 C C . PRO A 1 204 ? -34.599 11.406 25.841 1.00 70.31 204 PRO A C 1
ATOM 1699 O O . PRO A 1 204 ? -34.452 11.621 24.640 1.00 70.31 204 PRO A O 1
ATOM 1702 N N . GLY A 1 205 ? -33.626 11.662 26.726 1.00 71.06 205 GLY A N 1
ATOM 1703 C CA . GLY A 1 205 ? -32.282 12.138 26.360 1.00 71.06 205 GLY A CA 1
ATOM 1704 C C . GLY A 1 205 ? -31.330 11.045 25.851 1.00 71.06 205 GLY A C 1
ATOM 1705 O O . GLY A 1 205 ? -30.303 11.353 25.254 1.00 71.06 205 GLY A O 1
ATOM 1706 N N . LEU A 1 206 ? -31.674 9.769 26.048 1.00 75.56 206 LEU A N 1
ATOM 1707 C CA . LEU A 1 206 ? -30.850 8.601 25.719 1.00 75.56 206 LEU A CA 1
ATOM 1708 C C . LEU A 1 206 ? -31.374 7.815 24.518 1.00 75.56 206 LEU A C 1
ATOM 1710 O O . LEU A 1 206 ? -30.743 6.839 24.128 1.00 75.56 206 LEU A O 1
ATOM 1714 N N . GLY A 1 207 ? -32.471 8.243 23.885 1.00 70.06 207 GLY A N 1
ATOM 1715 C CA . GLY A 1 207 ? -33.168 7.470 22.847 1.00 70.06 207 GLY A CA 1
ATOM 1716 C C . GLY A 1 207 ? -32.325 7.067 21.626 1.00 70.06 207 GLY A C 1
ATOM 1717 O O . GLY A 1 207 ? -32.722 6.170 20.883 1.00 70.06 207 GLY A O 1
ATOM 1718 N N . GLY A 1 208 ? -31.163 7.701 21.417 1.00 74.12 208 GLY A N 1
ATOM 1719 C CA . GLY A 1 208 ? -30.189 7.331 20.384 1.00 74.12 208 GLY A CA 1
ATOM 1720 C C . GLY A 1 208 ? -29.009 6.469 20.850 1.00 74.12 208 GLY A C 1
ATOM 1721 O O . GLY A 1 208 ? -28.267 5.957 20.004 1.00 74.12 208 GLY A O 1
ATOM 1722 N N . CYS A 1 209 ? -28.835 6.334 22.163 1.00 72.31 209 CYS A N 1
ATOM 1723 C CA . CYS A 1 209 ? -27.854 5.501 22.852 1.00 72.31 209 CYS A CA 1
ATOM 1724 C C . CYS A 1 209 ? -28.461 4.130 23.196 1.00 72.31 209 CYS A C 1
ATOM 1726 O O . CYS A 1 209 ? -29.653 3.915 22.999 1.00 72.31 209 CYS A O 1
ATOM 1728 N N . TYR A 1 210 ? -27.644 3.203 23.704 1.00 73.00 210 TYR A N 1
ATOM 1729 C CA . TYR A 1 210 ? -28.044 1.817 23.980 1.00 73.00 210 TYR A CA 1
ATOM 1730 C C . TYR A 1 210 ? -28.328 1.007 22.705 1.00 73.00 210 TYR A C 1
ATOM 1732 O O . TYR A 1 210 ? -29.442 0.569 22.414 1.00 73.00 210 TYR A O 1
ATOM 1740 N N . GLY A 1 211 ? -27.263 0.824 21.920 1.00 66.06 211 GLY A N 1
ATOM 1741 C CA . GLY A 1 211 ? -27.220 -0.131 20.817 1.00 66.06 211 GLY A CA 1
ATOM 1742 C C . GLY A 1 211 ? -27.528 -1.568 21.237 1.00 66.06 211 GLY A C 1
ATOM 1743 O O . GLY A 1 211 ? -27.538 -1.908 22.419 1.00 66.06 211 GLY A O 1
ATOM 1744 N N . LYS A 1 212 ? -27.750 -2.445 20.253 1.00 63.16 212 LYS A N 1
ATOM 1745 C CA . LYS A 1 212 ? -27.926 -3.884 20.497 1.00 63.16 212 LYS A CA 1
ATOM 1746 C C . LYS A 1 212 ? -26.687 -4.415 21.221 1.00 63.16 212 LYS A C 1
ATOM 1748 O O . LYS A 1 212 ? 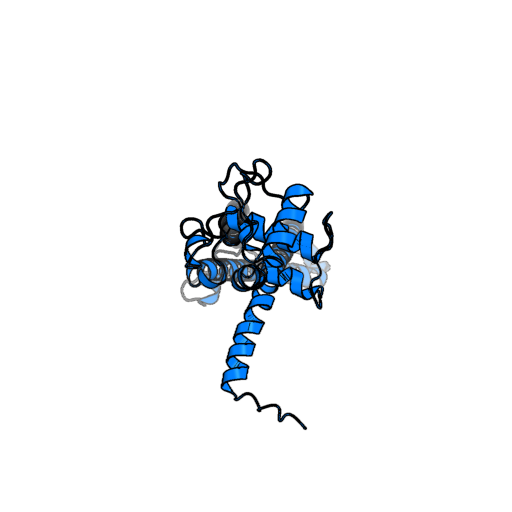-25.625 -4.471 20.612 1.00 63.16 212 LYS A O 1
ATOM 1753 N N . ILE A 1 213 ? -26.813 -4.797 22.493 1.00 62.56 213 ILE A N 1
ATOM 1754 C CA . ILE A 1 213 ? -25.778 -5.559 23.203 1.00 62.56 213 ILE A CA 1
ATOM 1755 C C . ILE A 1 213 ? -25.802 -6.955 22.593 1.00 62.56 213 ILE A C 1
ATOM 1757 O O . ILE A 1 213 ? -26.790 -7.672 22.769 1.00 62.56 213 ILE A O 1
ATOM 1761 N N . PRO A 1 214 ? -24.782 -7.365 21.837 1.00 58.78 214 PRO A N 1
ATOM 1762 C CA . PRO A 1 214 ? -24.864 -8.633 21.173 1.00 58.78 214 PRO A CA 1
ATOM 1763 C C . PRO A 1 214 ? -24.392 -9.736 22.096 1.00 58.78 214 PRO A C 1
ATOM 1765 O O . PRO A 1 214 ? -23.458 -9.577 22.883 1.00 58.78 214 PRO A O 1
ATOM 1768 N N . GLN A 1 215 ? -25.047 -10.879 21.957 1.00 59.38 215 GLN A N 1
ATOM 1769 C CA . GLN A 1 215 ? -24.622 -12.109 22.606 1.00 59.38 215 GLN A CA 1
ATOM 1770 C C . GLN A 1 215 ? -23.365 -12.695 21.938 1.00 59.38 215 GLN A C 1
AT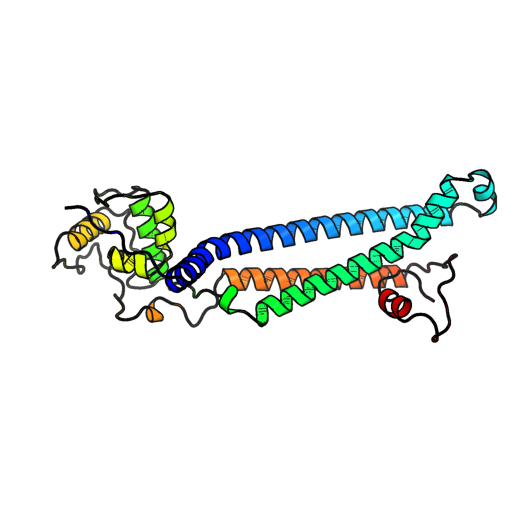OM 1772 O O . GLN A 1 215 ? -22.653 -13.462 22.579 1.00 59.38 215 GLN A O 1
ATOM 1777 N N . ASP A 1 216 ? -23.063 -12.303 20.691 1.00 60.44 216 ASP A N 1
ATOM 1778 C CA . ASP A 1 216 ? -21.882 -12.740 19.942 1.00 60.44 216 ASP A CA 1
ATOM 1779 C C . ASP A 1 216 ? -21.280 -11.614 19.075 1.00 60.44 216 ASP A C 1
ATOM 1781 O O . ASP A 1 216 ? -21.984 -10.782 18.506 1.00 60.44 216 ASP A O 1
ATOM 1785 N N . MET A 1 217 ? -19.951 -11.587 18.965 1.00 60.31 217 MET A N 1
ATOM 1786 C CA . MET A 1 217 ? -19.172 -10.527 18.304 1.00 60.31 217 MET A CA 1
ATOM 1787 C C . MET A 1 217 ? -19.403 -10.422 16.795 1.00 60.31 217 MET A C 1
ATOM 1789 O O . MET A 1 217 ? -19.120 -9.376 16.206 1.00 60.31 217 MET A O 1
ATOM 1793 N N . SER A 1 218 ? -19.905 -11.492 16.177 1.00 62.56 218 SER A N 1
ATOM 1794 C CA . SER A 1 218 ? -20.228 -11.566 14.749 1.00 62.56 218 SER A CA 1
ATOM 1795 C C . SER A 1 218 ? -21.213 -10.478 14.309 1.00 62.56 218 SER A C 1
ATOM 1797 O O . SER A 1 218 ? -21.137 -10.011 13.179 1.00 62.56 218 SER A O 1
ATOM 1799 N N . SER A 1 219 ? -22.071 -9.977 15.204 1.00 64.50 219 SER A N 1
ATOM 1800 C CA . SER A 1 219 ? -23.058 -8.951 14.851 1.00 64.50 219 SER A CA 1
ATOM 1801 C C . SER A 1 219 ? -22.527 -7.513 14.850 1.00 64.50 219 SER A C 1
ATOM 1803 O O . SER A 1 219 ? -23.199 -6.632 14.325 1.00 64.50 219 SER A O 1
ATOM 1805 N N . PHE A 1 220 ? -21.366 -7.241 15.461 1.00 66.50 220 PHE A N 1
ATOM 1806 C CA . PHE A 1 220 ? -20.697 -5.927 15.374 1.00 66.50 220 PHE A CA 1
ATOM 1807 C C . PHE A 1 220 ? -19.709 -5.835 14.220 1.00 66.50 220 PHE A C 1
ATOM 1809 O O . PHE A 1 220 ? -19.099 -4.788 13.984 1.00 66.50 220 PHE A O 1
ATOM 1816 N N . ILE A 1 221 ? -19.513 -6.954 13.545 1.00 69.50 221 ILE A N 1
ATOM 1817 C CA . ILE A 1 221 ? -18.610 -7.095 12.435 1.00 69.50 221 ILE A CA 1
ATOM 1818 C C . ILE A 1 221 ? -19.451 -7.021 11.162 1.00 69.50 221 ILE A C 1
ATOM 1820 O O . ILE A 1 221 ? -20.347 -7.826 10.936 1.00 69.50 221 ILE A O 1
ATOM 1824 N N . ASP A 1 222 ? -19.147 -6.044 10.313 1.00 69.44 222 ASP A N 1
ATOM 1825 C CA . ASP A 1 222 ? -19.726 -5.971 8.978 1.00 69.44 222 ASP A CA 1
ATOM 1826 C C . ASP A 1 222 ? -19.091 -7.070 8.109 1.00 69.44 222 ASP A C 1
ATOM 1828 O O . ASP A 1 222 ? -17.956 -6.950 7.637 1.00 69.44 222 ASP A O 1
ATOM 1832 N N . GLU A 1 223 ? -19.811 -8.182 7.941 1.00 67.88 223 GLU A N 1
ATOM 1833 C CA . GLU A 1 223 ? -19.404 -9.296 7.074 1.00 67.88 223 GLU A CA 1
ATOM 1834 C C . GLU A 1 223 ? -19.578 -8.980 5.583 1.00 67.88 223 GLU A C 1
ATOM 1836 O O . GLU A 1 223 ? -18.958 -9.620 4.731 1.00 67.88 223 GLU A O 1
ATOM 1841 N N . LYS A 1 224 ? -20.413 -7.990 5.249 1.00 67.81 224 LYS A N 1
ATOM 1842 C CA . LYS A 1 224 ? -20.799 -7.695 3.868 1.00 67.81 224 LYS A CA 1
ATOM 1843 C C . LYS A 1 224 ? -19.795 -6.775 3.183 1.00 67.81 224 LYS A C 1
ATOM 1845 O O . LYS A 1 224 ? -19.579 -6.895 1.975 1.00 67.81 224 LYS A O 1
ATOM 1850 N N . ASN A 1 225 ? -19.170 -5.867 3.931 1.00 67.81 225 ASN A N 1
ATOM 1851 C CA . ASN A 1 225 ? -18.201 -4.921 3.389 1.00 67.81 225 ASN A CA 1
ATOM 1852 C C . ASN A 1 225 ? -16.758 -5.258 3.777 1.00 67.81 225 ASN A C 1
ATOM 1854 O O . ASN A 1 225 ? -16.402 -5.401 4.943 1.00 67.81 225 ASN A O 1
ATOM 1858 N N . SER A 1 226 ? -15.868 -5.262 2.781 1.00 68.69 226 SER A N 1
ATOM 1859 C CA . SER A 1 226 ? -14.425 -5.300 3.026 1.00 68.69 226 SER A CA 1
ATOM 1860 C C . SER A 1 226 ? -13.951 -4.021 3.725 1.00 68.69 226 SER A C 1
ATOM 1862 O O . SER A 1 226 ? -14.480 -2.935 3.461 1.00 68.69 226 SER A O 1
ATOM 1864 N N . SER A 1 227 ? -12.888 -4.123 4.527 1.00 70.38 227 SER A N 1
ATOM 1865 C CA . SER A 1 227 ? -12.297 -2.973 5.220 1.00 70.38 227 SER A CA 1
ATOM 1866 C C . SER A 1 227 ? -11.948 -1.830 4.260 1.00 70.38 227 SER A C 1
ATOM 1868 O O . SER A 1 227 ? -11.490 -2.052 3.134 1.00 70.38 227 SER A O 1
ATOM 1870 N N . ASP A 1 228 ? -12.123 -0.586 4.713 1.00 71.62 228 ASP A N 1
ATOM 1871 C CA . ASP A 1 228 ? -11.758 0.590 3.912 1.00 71.62 228 ASP A CA 1
ATOM 1872 C C . ASP A 1 228 ? -10.265 0.552 3.559 1.00 71.62 228 ASP A C 1
ATOM 1874 O O . ASP A 1 228 ? -9.861 0.891 2.450 1.00 71.62 228 ASP A O 1
ATOM 1878 N N . LEU A 1 229 ? -9.450 0.024 4.475 1.00 71.56 229 LEU A N 1
ATOM 1879 C CA . LEU A 1 229 ? -8.029 -0.224 4.272 1.00 71.56 229 LEU A CA 1
ATOM 1880 C C . LEU A 1 229 ? -7.756 -1.109 3.051 1.00 71.56 229 LEU A C 1
ATOM 1882 O O . LEU A 1 229 ? -6.921 -0.766 2.215 1.00 71.56 229 LEU A O 1
ATOM 1886 N N . TYR A 1 230 ? -8.461 -2.235 2.943 1.00 74.69 230 TYR A N 1
ATOM 1887 C CA . TYR A 1 230 ? -8.342 -3.134 1.803 1.00 74.69 230 TYR A CA 1
ATOM 1888 C C . TYR A 1 230 ? -8.756 -2.435 0.506 1.00 74.69 230 TYR A C 1
ATOM 1890 O O . TYR A 1 230 ? -8.017 -2.502 -0.475 1.00 74.69 230 TYR A O 1
ATOM 1898 N N . LYS A 1 231 ? -9.872 -1.692 0.521 1.00 77.00 231 LYS A N 1
ATOM 1899 C CA . LYS A 1 231 ? -10.344 -0.919 -0.641 1.00 77.00 231 LYS A CA 1
ATOM 1900 C C . LYS A 1 231 ? -9.296 0.099 -1.103 1.00 77.00 231 LYS A C 1
ATOM 1902 O O . LYS A 1 231 ? -8.991 0.152 -2.292 1.00 77.00 231 LYS A O 1
ATOM 1907 N N . TYR A 1 232 ? -8.685 0.846 -0.180 1.00 76.75 232 TYR A N 1
ATOM 1908 C CA . TYR A 1 232 ? -7.617 1.802 -0.498 1.00 76.75 232 TYR A CA 1
ATOM 1909 C C . TYR A 1 232 ? -6.365 1.128 -1.063 1.00 76.75 232 TYR A C 1
ATOM 1911 O O . TYR A 1 232 ? -5.812 1.602 -2.054 1.00 76.75 232 TYR A O 1
ATOM 1919 N N . ILE A 1 233 ? -5.910 0.022 -0.462 1.00 77.75 233 ILE A N 1
ATOM 1920 C CA . ILE A 1 233 ? -4.748 -0.725 -0.966 1.00 77.75 233 ILE A CA 1
ATOM 1921 C C . ILE A 1 233 ? -5.040 -1.253 -2.368 1.00 77.75 233 ILE A C 1
ATOM 1923 O O . ILE A 1 233 ? -4.208 -1.107 -3.261 1.00 77.75 233 ILE A O 1
ATOM 1927 N N . LEU A 1 234 ? -6.208 -1.854 -2.576 1.00 82.50 234 LEU A N 1
ATOM 1928 C CA . LEU A 1 234 ? -6.608 -2.390 -3.869 1.00 82.50 234 LEU A CA 1
ATOM 1929 C C . LEU A 1 234 ? -6.641 -1.284 -4.932 1.00 82.50 234 LEU A C 1
ATOM 1931 O O . LEU A 1 234 ? -5.982 -1.419 -5.961 1.00 82.50 234 LEU A O 1
ATOM 1935 N N . LEU A 1 235 ? -7.308 -0.160 -4.644 1.00 84.12 235 LEU A N 1
ATOM 1936 C CA . LEU A 1 235 ? -7.380 1.001 -5.535 1.00 84.12 235 LEU A CA 1
ATOM 1937 C C . LEU A 1 235 ? -5.985 1.537 -5.887 1.00 84.12 235 LEU A C 1
ATOM 1939 O O . LEU A 1 235 ? -5.697 1.806 -7.050 1.00 84.12 235 LEU A O 1
ATOM 1943 N N . PHE A 1 236 ? -5.092 1.629 -4.901 1.00 81.62 236 PHE A N 1
ATOM 1944 C CA . PHE A 1 236 ? -3.713 2.069 -5.104 1.00 81.62 236 PHE A CA 1
ATOM 1945 C C . PHE A 1 236 ? -2.922 1.124 -6.021 1.00 81.62 236 PHE A C 1
ATOM 1947 O O . PHE A 1 236 ? -2.197 1.588 -6.899 1.00 81.62 236 PHE A O 1
ATOM 1954 N N . ASN A 1 237 ? -3.060 -0.199 -5.864 1.00 83.12 237 ASN A N 1
ATOM 1955 C CA . ASN A 1 237 ? -2.370 -1.150 -6.748 1.00 83.12 237 ASN A CA 1
ATOM 1956 C C . ASN A 1 237 ? -2.957 -1.143 -8.166 1.00 83.12 237 ASN A C 1
ATOM 1958 O O . ASN A 1 237 ? -2.195 -1.232 -9.128 1.00 83.12 237 ASN A O 1
ATOM 1962 N N . ILE A 1 238 ? -4.278 -0.986 -8.312 1.00 85.56 238 ILE A N 1
ATOM 1963 C CA . ILE A 1 238 ? -4.926 -0.827 -9.624 1.00 85.56 238 ILE A CA 1
ATOM 1964 C C . ILE A 1 238 ? -4.399 0.430 -10.317 1.00 85.56 238 ILE A C 1
ATOM 1966 O O . ILE A 1 238 ? -3.915 0.346 -11.445 1.00 85.56 238 ILE A O 1
ATOM 1970 N N . PHE A 1 239 ? -4.419 1.574 -9.629 1.00 85.44 239 PHE A N 1
ATOM 1971 C CA . PHE A 1 239 ? -3.931 2.843 -10.165 1.00 85.44 239 PHE A CA 1
ATOM 1972 C C . PHE A 1 239 ? -2.486 2.736 -10.668 1.00 85.44 239 PHE A C 1
ATOM 1974 O O . PHE A 1 239 ? -2.187 3.130 -11.796 1.00 85.44 239 PHE A O 1
ATOM 1981 N N . TRP A 1 240 ? -1.592 2.125 -9.885 1.00 81.81 240 TRP A N 1
ATOM 1982 C CA . TRP A 1 240 ? -0.205 1.950 -10.319 1.00 81.81 240 TRP A CA 1
ATOM 1983 C C . TRP A 1 240 ? -0.015 0.918 -11.420 1.00 81.81 240 TRP A C 1
ATOM 1985 O O . TRP A 1 240 ? 0.919 1.046 -12.210 1.00 81.81 240 TRP A O 1
ATOM 1995 N N . SER A 1 241 ? -0.883 -0.086 -11.505 1.00 86.62 241 SER A N 1
ATOM 1996 C CA . SER A 1 241 ? -0.873 -1.024 -12.629 1.00 86.62 241 SER A CA 1
ATOM 1997 C C . SER A 1 241 ? -1.227 -0.300 -13.928 1.00 86.62 241 SER A C 1
ATOM 1999 O O . SER A 1 241 ? -0.533 -0.466 -14.928 1.00 86.62 241 SER A O 1
ATOM 2001 N N . VAL A 1 242 ? -2.236 0.578 -13.893 1.00 88.19 242 VAL A N 1
ATOM 2002 C CA . VAL A 1 242 ? -2.608 1.427 -15.037 1.00 88.19 242 VAL A CA 1
ATOM 2003 C C . VAL A 1 242 ? -1.457 2.357 -15.422 1.00 88.19 242 VAL A C 1
ATOM 2005 O O . VAL A 1 242 ? -1.074 2.399 -16.588 1.00 88.19 242 VAL A O 1
ATOM 2008 N N . MET A 1 243 ? -0.850 3.052 -14.456 1.00 84.56 243 MET A N 1
ATOM 2009 C CA . MET A 1 243 ? 0.288 3.939 -14.730 1.00 84.56 243 MET A CA 1
ATOM 2010 C C . MET A 1 243 ? 1.491 3.194 -15.313 1.00 84.56 243 MET A C 1
ATOM 2012 O O . MET A 1 243 ? 2.123 3.690 -16.243 1.00 84.56 243 MET A O 1
ATOM 2016 N N . PHE A 1 244 ? 1.789 1.990 -14.819 1.00 84.50 244 PHE A N 1
ATOM 2017 C CA . PHE A 1 244 ? 2.840 1.153 -15.391 1.00 84.50 244 PHE A CA 1
ATOM 2018 C C . PHE A 1 244 ? 2.546 0.810 -16.857 1.00 84.50 244 PHE A C 1
ATOM 2020 O O . PHE A 1 244 ? 3.418 0.986 -17.706 1.00 84.50 244 PHE A O 1
ATOM 2027 N N . VAL A 1 245 ? 1.314 0.398 -17.179 1.00 88.50 245 VAL A N 1
ATOM 2028 C CA . VAL A 1 245 ? 0.900 0.131 -18.568 1.00 88.50 245 VAL A CA 1
ATOM 2029 C C . VAL A 1 245 ? 1.062 1.377 -19.439 1.00 88.50 245 VAL A C 1
ATOM 2031 O O . VAL A 1 245 ? 1.623 1.279 -20.526 1.00 88.50 245 VAL A O 1
ATOM 2034 N N . VAL A 1 246 ? 0.657 2.556 -18.956 1.00 86.62 246 VAL A N 1
ATOM 2035 C CA . VAL A 1 246 ? 0.838 3.825 -19.680 1.00 86.62 246 VAL A CA 1
ATOM 2036 C C . VAL A 1 246 ? 2.318 4.102 -19.958 1.00 86.62 246 VAL A C 1
ATOM 2038 O O . VAL A 1 246 ? 2.669 4.420 -21.092 1.00 86.62 246 VAL A O 1
ATOM 2041 N N . ILE A 1 247 ? 3.202 3.928 -18.970 1.00 82.06 247 ILE A N 1
ATOM 2042 C CA . ILE A 1 247 ? 4.653 4.113 -19.143 1.00 82.06 247 ILE A CA 1
ATOM 2043 C C . ILE A 1 247 ? 5.214 3.129 -20.173 1.00 82.06 247 ILE A C 1
ATOM 2045 O O . ILE A 1 247 ? 5.997 3.528 -21.033 1.00 82.06 247 ILE A O 1
ATOM 2049 N N . VAL A 1 248 ? 4.801 1.860 -20.123 1.00 84.12 248 VAL A N 1
ATOM 2050 C CA . VAL A 1 248 ? 5.216 0.848 -21.104 1.00 84.12 248 VAL A CA 1
ATOM 2051 C C . VAL A 1 248 ? 4.727 1.221 -22.506 1.00 84.12 248 VAL A C 1
ATOM 2053 O O . VAL A 1 248 ? 5.514 1.173 -23.448 1.00 84.12 248 VAL A O 1
ATOM 2056 N N . CYS A 1 249 ? 3.476 1.660 -22.657 1.00 85.69 249 CYS A N 1
ATOM 2057 C CA . CYS A 1 249 ? 2.941 2.137 -23.933 1.00 85.69 249 CYS A CA 1
ATOM 2058 C C . CYS A 1 249 ? 3.722 3.345 -24.469 1.00 85.69 249 CYS A C 1
ATOM 2060 O O . CYS A 1 249 ? 4.088 3.355 -25.642 1.00 85.69 249 CYS A O 1
ATOM 2062 N N . ILE A 1 250 ? 4.034 4.330 -23.619 1.00 80.62 250 ILE A N 1
ATOM 2063 C CA . ILE A 1 250 ? 4.859 5.492 -23.988 1.00 80.62 250 ILE A CA 1
ATOM 2064 C C . ILE A 1 250 ? 6.257 5.042 -24.416 1.00 80.62 250 ILE A C 1
ATOM 2066 O O . ILE A 1 250 ? 6.767 5.508 -25.432 1.00 80.62 250 ILE A O 1
ATOM 2070 N N . PHE A 1 251 ? 6.874 4.114 -23.683 1.00 79.50 251 PHE A N 1
ATOM 2071 C CA . PHE A 1 251 ? 8.177 3.564 -24.040 1.00 79.50 251 PHE A CA 1
ATOM 2072 C C . PHE A 1 251 ? 8.148 2.881 -25.414 1.00 79.50 251 PHE A C 1
ATOM 2074 O O . PHE A 1 251 ? 9.017 3.146 -26.244 1.00 79.50 251 PHE A O 1
ATOM 2081 N N . TYR A 1 252 ? 7.137 2.049 -25.686 1.00 81.25 252 TYR A N 1
ATOM 2082 C CA . TYR A 1 252 ? 6.958 1.410 -26.993 1.00 81.25 252 TYR A CA 1
ATOM 2083 C C . TYR A 1 252 ? 6.687 2.421 -28.107 1.00 81.25 252 TYR A C 1
ATOM 2085 O O . TYR A 1 252 ? 7.218 2.267 -29.206 1.00 81.25 252 TYR A O 1
ATOM 2093 N N . PHE A 1 253 ? 5.906 3.466 -27.828 1.00 80.81 253 PHE A N 1
ATOM 2094 C CA . PHE A 1 253 ? 5.665 4.555 -28.767 1.00 80.81 253 PHE A CA 1
ATOM 2095 C C . PHE A 1 253 ? 6.967 5.280 -29.119 1.00 80.81 253 PHE A C 1
ATOM 2097 O O . PHE A 1 253 ? 7.301 5.380 -30.298 1.00 80.81 253 PHE A O 1
ATOM 2104 N N . ILE A 1 254 ? 7.745 5.701 -28.113 1.00 72.19 254 ILE A N 1
ATOM 2105 C CA . ILE A 1 254 ? 9.060 6.324 -28.318 1.00 72.19 254 ILE A CA 1
ATOM 2106 C C . ILE A 1 254 ? 9.931 5.383 -29.143 1.00 72.19 254 ILE A C 1
ATOM 2108 O O . ILE A 1 254 ? 10.367 5.773 -30.216 1.00 72.19 254 ILE A O 1
ATOM 2112 N N . LYS A 1 255 ? 10.084 4.123 -28.717 1.00 73.88 255 LYS A N 1
ATOM 2113 C CA . LYS A 1 255 ? 10.856 3.089 -29.423 1.00 73.88 255 LYS A CA 1
ATOM 2114 C C . LYS A 1 255 ? 10.440 2.913 -30.887 1.00 73.88 255 LYS A C 1
ATOM 2116 O O . LYS A 1 255 ? 11.297 2.658 -31.724 1.00 73.88 255 LYS A O 1
ATOM 2121 N N . SER A 1 256 ? 9.151 3.023 -31.201 1.00 75.00 256 SER A N 1
ATOM 2122 C CA . SER A 1 256 ? 8.651 2.897 -32.574 1.00 75.00 256 SER A CA 1
ATOM 2123 C C . SER A 1 256 ? 8.939 4.133 -33.429 1.00 75.00 256 SER A C 1
ATOM 2125 O O . SER A 1 256 ? 9.131 3.999 -34.636 1.00 75.00 256 SER A O 1
ATOM 2127 N N . VAL A 1 257 ? 8.921 5.327 -32.833 1.00 73.94 257 VAL A N 1
ATOM 2128 C CA . VAL A 1 257 ? 9.129 6.600 -33.544 1.00 73.94 257 VAL A CA 1
ATOM 2129 C C . VAL A 1 257 ? 10.620 6.900 -33.704 1.00 73.94 257 VAL A C 1
ATOM 2131 O O . VAL A 1 257 ? 11.062 7.349 -34.761 1.00 73.94 257 VAL A O 1
ATOM 2134 N N . THR A 1 258 ? 11.421 6.623 -32.679 1.00 64.69 258 THR A N 1
ATOM 2135 C CA . THR A 1 258 ? 12.871 6.802 -32.710 1.00 64.69 258 THR A CA 1
ATOM 2136 C C . THR A 1 258 ? 13.520 5.571 -33.334 1.00 64.69 258 THR A C 1
ATOM 2138 O O . THR A 1 258 ? 13.741 4.564 -32.660 1.00 64.69 258 THR A O 1
ATOM 2141 N N . LYS A 1 259 ? 13.861 5.645 -34.625 1.00 57.31 259 LYS A N 1
ATOM 2142 C CA . LYS A 1 259 ? 14.777 4.680 -35.246 1.00 57.31 259 LYS A CA 1
ATOM 2143 C C . LYS A 1 259 ? 16.165 4.873 -34.644 1.00 57.31 259 LYS A C 1
ATOM 2145 O O . LYS A 1 259 ? 16.935 5.721 -35.083 1.00 57.31 259 LYS A O 1
ATOM 2150 N N . PHE A 1 260 ? 16.461 4.115 -33.598 1.00 58.28 260 PHE A N 1
ATOM 2151 C CA . PHE A 1 260 ? 17.815 4.012 -33.088 1.00 58.28 260 PHE A CA 1
ATOM 2152 C C . PHE A 1 260 ? 18.593 3.080 -34.012 1.00 58.28 260 PHE A C 1
ATOM 2154 O O . PHE A 1 260 ? 18.502 1.862 -33.862 1.00 58.28 260 PHE A O 1
ATOM 2161 N N . ASP A 1 261 ? 19.351 3.642 -34.956 1.00 49.00 261 ASP A N 1
ATOM 2162 C CA . ASP A 1 261 ? 20.412 2.883 -35.614 1.00 49.00 261 ASP A CA 1
ATOM 2163 C C . ASP A 1 261 ? 21.423 2.515 -34.532 1.00 49.00 261 ASP A C 1
ATOM 2165 O O . ASP A 1 261 ? 22.217 3.332 -34.055 1.00 49.00 261 ASP A O 1
ATOM 2169 N N . ALA A 1 262 ? 21.315 1.280 -34.053 1.00 50.41 262 ALA A N 1
ATOM 2170 C CA . ALA A 1 262 ? 22.223 0.759 -33.066 1.00 50.41 262 ALA A CA 1
ATOM 2171 C C . ALA A 1 262 ? 23.604 0.665 -33.728 1.00 50.41 262 ALA A C 1
ATOM 2173 O O . ALA A 1 262 ? 23.925 -0.302 -34.410 1.00 50.41 262 ALA A O 1
ATOM 2174 N N . ILE A 1 263 ? 24.468 1.648 -33.460 1.00 50.31 263 ILE A N 1
ATOM 2175 C CA . ILE A 1 263 ? 25.922 1.551 -33.701 1.00 50.31 263 ILE A CA 1
ATOM 2176 C C . ILE A 1 263 ? 26.509 0.335 -32.938 1.00 50.31 263 ILE A C 1
ATOM 2178 O O . ILE A 1 263 ? 27.640 -0.091 -33.159 1.00 50.31 263 ILE A O 1
ATOM 2182 N N . ILE A 1 264 ? 25.722 -0.259 -32.037 1.00 53.69 264 ILE A N 1
ATOM 2183 C CA . ILE A 1 264 ? 26.063 -1.386 -31.185 1.00 53.69 264 ILE A CA 1
ATOM 2184 C C . ILE A 1 264 ? 25.288 -2.616 -31.664 1.00 53.69 264 ILE A C 1
ATOM 2186 O O . ILE A 1 264 ? 24.079 -2.711 -31.476 1.00 53.69 264 ILE A O 1
ATOM 2190 N N . TYR A 1 265 ? 26.014 -3.577 -32.236 1.00 51.81 265 TYR A N 1
ATOM 2191 C CA . TYR A 1 265 ? 25.495 -4.876 -32.662 1.00 51.81 265 TYR A CA 1
ATOM 2192 C C . TYR A 1 265 ? 24.816 -5.608 -31.492 1.00 51.81 265 TYR A C 1
ATOM 2194 O O . TYR A 1 265 ? 25.484 -6.026 -30.540 1.00 51.81 265 TYR A O 1
ATOM 2202 N N . GLN A 1 266 ? 23.492 -5.770 -31.554 1.00 55.91 266 GLN A N 1
ATOM 2203 C CA . GLN A 1 266 ? 22.819 -6.845 -30.832 1.00 55.91 266 GLN A CA 1
ATOM 2204 C C . GLN A 1 266 ? 22.832 -8.097 -31.719 1.00 55.91 266 GLN A C 1
ATOM 2206 O O . GLN A 1 266 ? 22.620 -7.985 -32.927 1.00 55.91 266 GLN A O 1
ATOM 2211 N N . PRO A 1 267 ? 23.084 -9.286 -31.146 1.00 55.09 267 PRO A N 1
ATOM 2212 C CA . PRO A 1 267 ? 23.091 -10.515 -31.918 1.00 55.09 267 PRO A CA 1
ATOM 2213 C C . PRO A 1 267 ? 21.754 -10.720 -32.640 1.00 55.09 267 PRO A C 1
ATOM 2215 O O . PRO A 1 267 ? 20.679 -10.713 -32.020 1.00 55.09 267 PRO A O 1
ATOM 2218 N N . LYS A 1 268 ? 21.846 -10.861 -33.966 1.00 55.06 268 LYS A N 1
ATOM 2219 C CA . LYS A 1 268 ? 20.711 -11.043 -34.876 1.00 55.06 268 LYS A CA 1
ATOM 2220 C C . LYS A 1 268 ? 20.159 -12.466 -34.844 1.00 55.06 268 LYS A C 1
ATOM 2222 O O . LYS A 1 268 ? 18.966 -12.640 -35.094 1.00 55.06 268 LYS A O 1
ATOM 2227 N N . ASP A 1 269 ? 20.993 -13.457 -34.526 1.00 63.38 269 ASP A N 1
ATOM 2228 C CA . ASP A 1 269 ? 20.628 -14.857 -34.700 1.00 63.38 269 ASP A CA 1
ATOM 2229 C C . ASP A 1 269 ? 19.734 -15.406 -33.574 1.00 63.38 269 ASP A C 1
ATOM 2231 O O . ASP A 1 269 ? 19.933 -15.129 -32.386 1.00 63.38 269 ASP A O 1
ATOM 2235 N N . PRO A 1 270 ? 18.723 -16.225 -33.920 1.00 54.88 270 PRO A N 1
ATOM 2236 C CA . PRO A 1 270 ? 17.790 -16.817 -32.965 1.00 54.88 270 PRO A CA 1
ATOM 2237 C C . PRO A 1 270 ? 18.427 -17.882 -32.057 1.00 54.88 270 PRO A C 1
ATOM 2239 O O . PRO A 1 270 ? 17.778 -18.300 -31.095 1.00 54.88 270 PRO A O 1
ATOM 2242 N N . SER A 1 271 ? 19.667 -18.304 -32.317 1.00 63.88 271 SER A N 1
ATOM 2243 C CA . SER A 1 271 ? 20.457 -19.202 -31.465 1.00 63.88 271 SER A CA 1
ATOM 2244 C C . SER A 1 271 ? 21.122 -18.503 -30.276 1.00 63.88 271 SER A C 1
ATOM 2246 O O . SER A 1 271 ? 21.613 -19.185 -29.379 1.00 63.88 271 SER A O 1
ATOM 2248 N N . ASP A 1 272 ? 21.122 -17.169 -30.228 1.00 64.94 272 ASP A N 1
ATOM 2249 C CA . ASP A 1 272 ? 21.838 -16.439 -29.186 1.00 64.94 272 ASP A CA 1
ATOM 2250 C C . ASP A 1 272 ? 21.069 -16.319 -27.858 1.00 64.94 272 ASP A C 1
ATOM 2252 O O . ASP A 1 272 ? 19.834 -16.299 -27.796 1.00 64.94 272 ASP A O 1
ATOM 2256 N N . ASN A 1 273 ? 21.870 -16.256 -26.786 1.00 71.38 273 ASN A N 1
ATOM 2257 C CA . ASN A 1 273 ? 21.544 -16.216 -25.356 1.00 71.38 273 ASN A CA 1
ATOM 2258 C C . ASN A 1 273 ? 20.096 -15.825 -24.991 1.00 71.38 273 ASN A C 1
ATOM 2260 O O . ASN A 1 273 ? 19.650 -14.698 -25.215 1.00 71.38 273 ASN A O 1
ATOM 2264 N N . ILE A 1 274 ? 19.400 -16.724 -24.280 1.00 76.50 274 ILE A N 1
ATOM 2265 C CA . ILE A 1 274 ? 18.011 -16.563 -23.797 1.00 76.50 274 ILE A CA 1
ATOM 2266 C C . ILE A 1 274 ? 17.807 -15.245 -23.028 1.00 76.50 274 ILE A C 1
ATOM 2268 O O . ILE A 1 274 ? 16.778 -14.586 -23.179 1.00 76.50 274 ILE A O 1
ATOM 2272 N N . ILE A 1 275 ? 18.809 -14.816 -22.255 1.00 73.81 275 ILE A N 1
ATOM 2273 C CA . ILE A 1 275 ? 18.785 -13.571 -21.470 1.00 73.81 275 ILE A CA 1
ATOM 2274 C C . ILE A 1 275 ? 18.539 -12.344 -22.363 1.00 73.81 275 ILE A C 1
ATOM 2276 O O . ILE A 1 275 ? 17.766 -11.455 -22.004 1.00 73.81 275 ILE A O 1
ATOM 2280 N N . ILE A 1 276 ? 19.137 -12.314 -23.558 1.00 73.00 276 ILE A N 1
ATOM 2281 C CA . ILE A 1 276 ? 18.985 -11.202 -24.503 1.00 73.00 276 ILE A CA 1
ATOM 2282 C C . ILE A 1 276 ? 17.539 -11.139 -25.004 1.00 73.00 276 ILE A C 1
ATOM 2284 O O . ILE A 1 276 ? 16.972 -10.052 -25.092 1.00 73.00 276 ILE A O 1
ATOM 2288 N N . LYS A 1 277 ? 16.905 -12.292 -25.259 1.00 74.06 277 LYS A N 1
ATOM 2289 C CA . LYS A 1 277 ? 15.501 -12.363 -25.700 1.00 74.06 277 LYS A CA 1
ATOM 2290 C C . LYS A 1 277 ? 14.532 -11.839 -24.641 1.00 74.06 277 LYS A C 1
ATOM 2292 O O . LYS A 1 277 ? 13.590 -11.137 -24.991 1.00 74.06 277 LYS A O 1
ATOM 2297 N N . ILE A 1 278 ? 14.784 -12.139 -23.366 1.00 77.56 278 ILE A N 1
ATOM 2298 C CA . ILE A 1 278 ? 13.948 -11.684 -22.242 1.00 77.56 278 ILE A CA 1
ATOM 2299 C C . ILE A 1 278 ? 14.061 -10.166 -22.045 1.00 77.56 278 ILE A C 1
ATOM 2301 O O . ILE A 1 278 ? 13.078 -9.505 -21.725 1.00 77.56 278 ILE A O 1
ATOM 2305 N N . ILE A 1 279 ? 15.242 -9.585 -22.254 1.00 77.19 279 ILE A N 1
ATOM 2306 C CA . ILE A 1 279 ? 15.493 -8.159 -21.990 1.00 77.19 279 ILE A CA 1
ATOM 2307 C C . ILE A 1 279 ? 15.101 -7.263 -23.177 1.00 77.19 279 ILE A C 1
ATOM 2309 O O . ILE A 1 279 ? 14.685 -6.119 -22.980 1.00 77.19 279 ILE A O 1
ATOM 2313 N N . ARG A 1 280 ? 15.135 -7.801 -24.403 1.00 74.62 280 ARG A N 1
ATOM 2314 C CA . ARG A 1 280 ? 14.837 -7.098 -25.665 1.00 74.62 280 ARG A CA 1
ATOM 2315 C C . ARG A 1 280 ? 13.531 -6.270 -25.688 1.00 74.62 280 ARG A C 1
ATOM 2317 O O . ARG A 1 280 ? 13.560 -5.177 -26.267 1.00 74.62 280 ARG A O 1
ATOM 2324 N N . PRO A 1 281 ? 12.400 -6.701 -25.087 1.00 77.75 281 PRO A N 1
ATOM 2325 C CA . PRO A 1 281 ? 11.158 -5.923 -25.071 1.00 77.75 281 PRO A CA 1
ATOM 2326 C C . PRO A 1 281 ? 11.331 -4.516 -24.484 1.00 77.75 281 PRO A C 1
ATOM 2328 O O . PRO A 1 281 ? 10.863 -3.549 -25.084 1.00 77.75 281 PRO A O 1
ATOM 2331 N N . PHE A 1 282 ? 12.084 -4.391 -23.385 1.00 78.19 282 PHE A N 1
ATOM 2332 C CA . PHE A 1 282 ? 12.299 -3.131 -22.662 1.00 78.19 282 PHE A CA 1
ATOM 2333 C C . PHE A 1 282 ? 13.599 -2.408 -23.036 1.00 78.19 282 PHE A C 1
ATOM 2335 O O . PHE A 1 282 ? 13.977 -1.437 -22.388 1.00 78.19 282 PHE A O 1
ATOM 2342 N N . THR A 1 283 ? 14.286 -2.838 -24.097 1.00 74.75 283 THR A N 1
ATOM 2343 C CA . THR A 1 283 ? 15.403 -2.077 -24.676 1.00 74.75 283 THR A CA 1
ATOM 2344 C C . THR A 1 283 ? 14.949 -1.291 -25.912 1.00 74.75 283 THR A C 1
ATOM 2346 O O . THR A 1 283 ? 14.124 -1.805 -26.671 1.00 74.75 283 THR A O 1
ATOM 2349 N N . PRO A 1 284 ? 15.475 -0.076 -26.152 1.00 65.62 284 PRO A N 1
ATOM 2350 C CA . PRO A 1 284 ? 15.091 0.789 -27.273 1.00 65.62 284 PRO A CA 1
ATOM 2351 C C . PRO A 1 284 ? 15.596 0.285 -28.633 1.00 65.62 284 PRO A C 1
ATOM 2353 O O . PRO A 1 284 ? 15.131 0.735 -29.673 1.00 65.62 284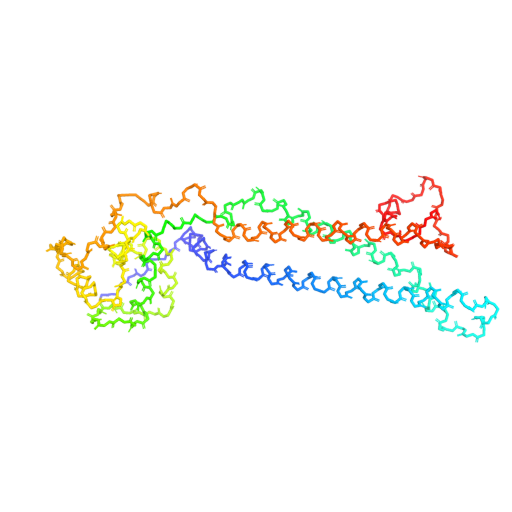 PRO A O 1
ATOM 2356 N N . TRP A 1 285 ? 16.525 -0.669 -28.638 1.00 65.75 285 TRP A N 1
ATOM 2357 C CA . TRP A 1 285 ? 17.109 -1.231 -29.849 1.00 65.75 285 TRP A CA 1
ATOM 2358 C C . TRP A 1 285 ? 16.081 -2.076 -30.604 1.00 65.75 285 TRP A C 1
ATOM 2360 O O . TRP A 1 285 ? 15.394 -2.927 -30.024 1.00 65.75 285 TRP A O 1
ATOM 2370 N N . THR A 1 286 ? 15.945 -1.809 -31.900 1.00 56.53 286 THR A N 1
ATOM 2371 C CA . THR A 1 286 ? 15.036 -2.526 -32.791 1.00 56.53 286 THR A CA 1
ATOM 2372 C C . THR A 1 286 ? 15.851 -3.187 -33.894 1.00 56.53 286 THR A C 1
ATOM 2374 O O . THR A 1 286 ? 16.212 -2.538 -34.866 1.00 56.53 286 THR A O 1
ATOM 2377 N N . LYS A 1 287 ? 16.052 -4.503 -33.736 1.00 50.12 287 LYS A N 1
ATOM 2378 C CA . LYS A 1 287 ? 16.838 -5.400 -34.605 1.00 50.12 287 LYS A CA 1
ATOM 2379 C C . LYS A 1 287 ? 18.351 -5.325 -34.428 1.00 50.12 287 LYS A C 1
ATOM 2381 O O . LYS A 1 287 ? 18.908 -4.215 -34.339 1.00 50.12 287 LYS A O 1
#

Radius of gyration: 31.26 Å; chains: 1; bounding box: 76×39×89 Å

Foldseek 3Di:
DDDDDPDDDPVSVVVVVVVVVVVVLVVCLVVVVVVVVVVVVVLVVLVVVLVVVLVVLVVVVVPDDPVVVVVVPPVVVVSVVCNVCSLLVQLVSLVVVVVVLVVLVCVCVVCVVSQFDFDFDLQLVQLLVQLLCVLVVVAPDDDDDPPRDPVCNVVSVPVVSCVVQVSSQQGWQDNPADGHRNDPVNVVQVSCVSVPVDGDQPDPVNVGTGHPPDPDPVVRTDPPDTDPRSVVSVVVSVVVVVVSVVVLVVQVVCLVVDQPPPPPDDDPDPPDDPVCVSSVSSGSHDD

Organism: Theileria parva (NCBI:txid5875)

pLDDT: mean 71.14, std 12.29, range [36.44, 88.5]

Secondary structure (DSSP, 8-state):
-----PPPPHHHHHHHHHHHHHHHHHHHHHHHHHHHHHHHHHHHHHHHHHHHHHHHHHHHHHHS-HHHHGGGTHHHHHHHHHHHHHHHHHHHHHHHHHHHHHHHHHHHHH-GGGT-PPEEPHHHHHHHHHHHHHHTT-SSS----TT--TTGGGGGGSHHHHHHTTGGGGS-SSTT----TTSHHHHHHHHHHHH-S-----STTTTT------SSGGGGEESSS--HHHHHHHHHHHHHHHHHHHHHHHHHHHHHHS----SS----STTS-HHHHHHGGGSS---

Sequence (287 aa):
MTGTVKAKGRFGRIFDSLRFNWTRRRYIWRASFFYKLVSWILMIAILLVLSVYLARMCNLFSNYTMRQFVTTGRFMHFAGCTVKWLPWVSAVVMWIWLAIQFSSLIWIFVNPKQWCDHRFDESAVNAVRNCRLILNKNIPCQIVFENVTPREIRNCNHPEYLITRKIVLLALKDSTSKCSIEDVTVCNAYRDAITKDDFNFDEPGLGGCYGKIPQDMSSFIDEKNSSDLYKYILLFNIFWSVMFVVIVCIFYFIKSVTKFDAIIYQPKDPSDNIIIKIIRPFTPWTK